Protein AF-A0A2A2Y3F6-F1 (afdb_monomer)

Structure (mmCIF, N/CA/C/O backbone):
data_AF-A0A2A2Y3F6-F1
#
_entry.id   AF-A0A2A2Y3F6-F1
#
loop_
_atom_site.group_PDB
_atom_site.id
_atom_site.type_symbol
_atom_site.label_atom_id
_atom_site.label_alt_id
_atom_site.label_comp_id
_atom_site.label_asym_id
_atom_site.label_entity_id
_atom_site.label_seq_id
_atom_site.pdbx_PDB_ins_code
_atom_site.Cartn_x
_atom_site.Cartn_y
_atom_site.Cartn_z
_atom_site.occupancy
_atom_site.B_iso_or_equiv
_atom_site.auth_seq_id
_atom_site.auth_comp_id
_atom_site.auth_asym_id
_atom_site.auth_atom_id
_atom_site.pdbx_PDB_model_num
ATOM 1 N N . MET A 1 1 ? -24.307 18.637 -12.466 1.00 43.84 1 MET A N 1
ATOM 2 C CA . MET A 1 1 ? -23.100 18.404 -11.638 1.00 43.84 1 MET A CA 1
ATOM 3 C C . MET A 1 1 ? -22.358 17.143 -12.115 1.00 43.84 1 MET A C 1
ATOM 5 O O . MET A 1 1 ? -22.343 16.158 -11.398 1.00 43.84 1 MET A O 1
ATOM 9 N N . HIS A 1 2 ? -21.763 17.133 -13.320 1.00 42.84 2 HIS A N 1
ATOM 10 C CA . HIS A 1 2 ? -21.185 15.896 -13.900 1.00 42.84 2 HIS A CA 1
ATOM 11 C C . HIS A 1 2 ? -19.730 15.997 -14.399 1.00 42.84 2 HIS A C 1
ATOM 13 O O . HIS A 1 2 ? -19.137 14.974 -14.719 1.00 42.84 2 HIS A O 1
ATOM 19 N N . LEU A 1 3 ? -19.106 17.185 -14.430 1.00 39.19 3 LEU A N 1
ATOM 20 C CA . LEU A 1 3 ? -17.725 17.308 -14.932 1.00 39.19 3 LEU A CA 1
ATOM 21 C C . LEU A 1 3 ? -16.638 16.872 -13.927 1.00 39.19 3 LEU A C 1
ATOM 23 O O . LEU A 1 3 ? -15.542 16.516 -14.343 1.00 39.19 3 LEU A O 1
ATOM 27 N N . PHE A 1 4 ? -16.926 16.845 -12.620 1.00 51.91 4 PHE A N 1
ATOM 28 C CA . PHE A 1 4 ? -15.954 16.446 -11.583 1.00 51.91 4 PHE A CA 1
ATOM 29 C C . PHE A 1 4 ? -15.933 14.938 -11.271 1.00 51.91 4 PHE A C 1
ATOM 31 O O . PHE A 1 4 ? -15.127 14.492 -10.451 1.00 51.91 4 PHE A O 1
ATOM 38 N N . THR A 1 5 ? -16.802 14.151 -11.908 1.00 59.28 5 THR A N 1
ATOM 39 C CA . THR A 1 5 ? -16.948 12.706 -11.657 1.00 59.28 5 THR A CA 1
ATOM 40 C C . THR A 1 5 ? -15.997 11.873 -12.524 1.00 59.28 5 THR A C 1
ATOM 42 O O . THR A 1 5 ? -15.451 10.869 -12.075 1.00 59.28 5 THR A O 1
ATOM 45 N N . LEU A 1 6 ? -15.741 12.328 -13.753 1.00 61.00 6 LEU A N 1
ATOM 46 C CA . LEU A 1 6 ? -14.892 11.645 -14.735 1.00 61.00 6 LEU A CA 1
ATOM 47 C C . LEU A 1 6 ? -13.412 11.530 -14.306 1.00 61.00 6 LEU A C 1
ATOM 49 O O . LEU A 1 6 ? -12.851 10.441 -14.432 1.00 61.00 6 LEU A O 1
ATOM 53 N N . PRO A 1 7 ? -12.784 12.579 -13.727 1.00 76.62 7 PRO A N 1
ATOM 54 C CA . PRO A 1 7 ? -11.410 12.489 -13.231 1.00 76.62 7 PRO A CA 1
ATOM 55 C C . PRO A 1 7 ? -11.253 11.464 -12.103 1.00 76.62 7 PRO A C 1
ATOM 57 O O . PRO A 1 7 ? -10.256 10.751 -12.050 1.00 76.62 7 PRO A O 1
ATOM 60 N N . ARG A 1 8 ? -12.253 11.354 -11.220 1.00 71.56 8 ARG A N 1
ATOM 61 C CA . ARG A 1 8 ? -12.222 10.412 -10.094 1.00 71.56 8 ARG A CA 1
ATOM 62 C C . ARG A 1 8 ? -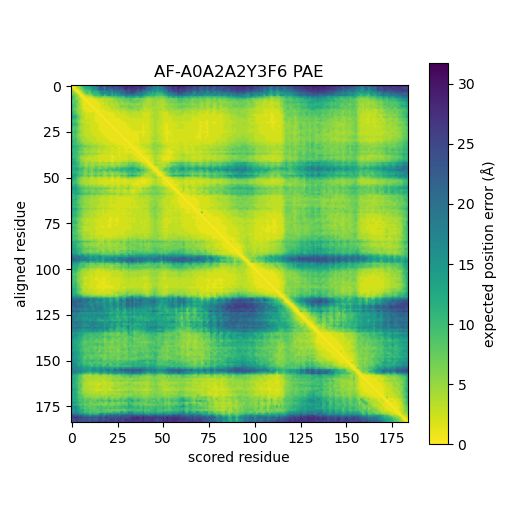12.344 8.972 -10.554 1.00 71.56 8 ARG A C 1
ATOM 64 O O . ARG A 1 8 ? -11.525 8.155 -10.156 1.00 71.56 8 ARG A O 1
ATOM 71 N N . LEU A 1 9 ? -13.301 8.671 -11.432 1.00 77.19 9 LEU A N 1
ATOM 72 C CA . LEU A 1 9 ? -13.469 7.313 -11.949 1.00 77.19 9 LEU A CA 1
ATOM 73 C C . LEU A 1 9 ? -12.206 6.828 -12.672 1.00 77.19 9 LEU A C 1
ATOM 75 O O . LEU A 1 9 ? -11.807 5.680 -12.503 1.00 77.19 9 LEU A O 1
ATOM 79 N N . LEU A 1 10 ? -11.554 7.712 -13.434 1.00 81.38 10 LEU A N 1
ATOM 80 C CA . LEU A 1 10 ? -10.300 7.394 -14.112 1.00 81.38 10 LEU A CA 1
ATOM 81 C C . LEU A 1 10 ? -9.177 7.101 -13.115 1.00 81.38 10 LEU A C 1
ATOM 83 O O . LEU A 1 10 ? -8.492 6.093 -13.257 1.00 81.38 10 LEU A O 1
ATOM 87 N N . ILE A 1 11 ? -9.008 7.961 -12.107 1.00 81.56 11 ILE A N 1
ATOM 88 C CA . ILE A 1 11 ? -8.030 7.745 -11.037 1.00 81.56 11 ILE A CA 1
ATOM 89 C C . ILE A 1 11 ? -8.262 6.380 -10.395 1.00 81.56 11 ILE A C 1
ATOM 91 O O . ILE A 1 11 ? -7.346 5.569 -10.346 1.00 81.56 11 ILE A O 1
ATOM 95 N N . TRP A 1 12 ? -9.499 6.091 -10.002 1.00 79.69 12 TRP A N 1
ATOM 96 C CA . TRP A 1 12 ? -9.849 4.828 -9.368 1.00 79.69 12 TRP A CA 1
ATOM 97 C C . TRP A 1 12 ? -9.613 3.626 -10.266 1.00 79.69 12 TRP A C 1
ATOM 99 O O . TRP A 1 12 ? -9.094 2.628 -9.789 1.00 79.69 12 TRP A O 1
ATOM 109 N N . ALA A 1 13 ? -9.953 3.707 -11.551 1.00 83.62 13 ALA A N 1
ATOM 110 C CA . ALA A 1 13 ? -9.684 2.630 -12.495 1.00 83.62 13 ALA A CA 1
ATOM 111 C C . ALA A 1 13 ? -8.175 2.372 -12.634 1.00 83.62 13 ALA A C 1
ATOM 113 O O . ALA A 1 13 ? -7.740 1.222 -12.641 1.00 83.62 13 ALA A O 1
ATOM 114 N N . LEU A 1 14 ? -7.371 3.439 -12.689 1.00 87.56 14 LEU A N 1
ATOM 115 C CA . LEU A 1 14 ? -5.914 3.350 -12.795 1.00 87.56 14 LEU A CA 1
ATOM 116 C C . LEU A 1 14 ? -5.248 2.861 -11.509 1.00 87.56 14 LEU A C 1
ATOM 118 O O . LEU A 1 14 ? -4.161 2.292 -11.583 1.00 87.56 14 LEU A O 1
ATOM 122 N N . THR A 1 15 ? -5.866 3.080 -10.351 1.00 89.00 15 THR A N 1
ATOM 123 C CA . THR A 1 15 ? -5.300 2.704 -9.054 1.00 89.00 15 THR A CA 1
ATOM 124 C C . THR A 1 15 ? -6.018 1.518 -8.399 1.00 89.00 15 THR A C 1
ATOM 126 O O . THR A 1 15 ? -5.625 1.078 -7.319 1.00 89.00 15 THR A O 1
ATOM 129 N N . PHE A 1 16 ? -7.009 0.928 -9.071 1.00 90.56 16 PHE A N 1
ATOM 130 C CA . PHE A 1 16 ? -7.812 -0.190 -8.573 1.00 90.56 16 PHE A CA 1
ATOM 131 C C . PHE A 1 16 ? -6.998 -1.409 -8.103 1.00 90.56 16 PHE A C 1
ATOM 133 O O . PHE A 1 16 ? -7.329 -1.959 -7.049 1.00 90.56 16 PHE A O 1
ATOM 140 N N . PRO A 1 17 ? -5.914 -1.832 -8.790 1.00 93.25 17 PRO A N 1
ATOM 141 C CA . PRO A 1 17 ? -5.085 -2.931 -8.293 1.00 93.25 17 PRO A CA 1
ATOM 142 C C . PRO A 1 17 ? -4.534 -2.671 -6.885 1.00 93.25 17 PRO A C 1
ATOM 144 O O . PRO A 1 17 ? -4.536 -3.561 -6.036 1.00 93.25 17 PRO A O 1
ATOM 147 N N . GLY A 1 18 ? -4.125 -1.433 -6.605 1.00 91.75 18 GLY A N 1
ATOM 148 C CA . GLY A 1 18 ? -3.671 -1.009 -5.284 1.00 91.75 18 GLY A CA 1
ATOM 149 C C . GLY A 1 18 ? -4.767 -1.068 -4.224 1.00 91.75 18 GLY A C 1
ATOM 150 O O . GLY A 1 18 ? -4.514 -1.549 -3.119 1.00 91.75 18 GLY A O 1
ATOM 151 N N . VAL A 1 19 ? -5.996 -0.670 -4.577 1.00 89.56 19 VAL A N 1
ATOM 152 C CA . VAL A 1 19 ? -7.178 -0.810 -3.704 1.00 89.56 19 VAL A CA 1
ATOM 153 C C . VAL A 1 19 ? -7.377 -2.273 -3.315 1.00 89.56 19 VAL A C 1
ATOM 155 O O . VAL A 1 19 ? -7.488 -2.586 -2.129 1.00 89.56 19 VAL A O 1
ATOM 158 N N . MET A 1 20 ? -7.361 -3.181 -4.296 1.00 92.88 20 MET A N 1
ATOM 159 C CA . MET A 1 20 ? -7.515 -4.616 -4.048 1.00 92.88 20 MET A CA 1
ATOM 160 C C . MET A 1 20 ? -6.442 -5.152 -3.098 1.00 92.88 20 MET A C 1
ATOM 162 O O . MET A 1 20 ? -6.767 -5.837 -2.126 1.00 92.88 20 MET A O 1
ATOM 166 N N . VAL A 1 21 ? -5.174 -4.814 -3.350 1.00 94.19 21 VAL A N 1
ATOM 167 C CA . VAL A 1 21 ? -4.045 -5.258 -2.520 1.00 94.19 21 VAL A CA 1
ATOM 168 C C . VAL A 1 21 ? -4.191 -4.755 -1.087 1.00 94.19 21 VAL A C 1
ATOM 170 O O . VAL A 1 21 ? -4.086 -5.550 -0.151 1.00 94.19 21 VAL A O 1
ATOM 173 N N . ARG A 1 22 ? -4.499 -3.469 -0.892 1.00 90.44 22 ARG A N 1
ATOM 174 C CA . ARG A 1 22 ? -4.653 -2.897 0.450 1.00 90.44 22 ARG A CA 1
ATOM 175 C C . ARG A 1 22 ? -5.802 -3.521 1.225 1.00 90.44 22 ARG A C 1
ATOM 177 O O . ARG A 1 22 ? -5.625 -3.877 2.389 1.00 90.44 22 ARG A O 1
ATOM 184 N N . ILE A 1 23 ? -6.966 -3.664 0.596 1.00 91.69 23 ILE A N 1
ATOM 185 C CA . ILE A 1 23 ? -8.151 -4.234 1.245 1.00 91.69 23 ILE A CA 1
ATOM 186 C C . ILE A 1 23 ? -7.891 -5.689 1.638 1.00 91.69 23 ILE A C 1
ATOM 188 O O . ILE A 1 23 ? -8.217 -6.096 2.755 1.00 91.69 23 ILE A O 1
ATOM 192 N N . HIS A 1 24 ? -7.251 -6.469 0.764 1.00 94.19 24 HIS A N 1
ATOM 193 C CA . HIS A 1 24 ? -6.878 -7.842 1.088 1.00 94.19 24 HIS A CA 1
ATOM 194 C C . HIS A 1 24 ? -5.835 -7.922 2.201 1.00 94.19 24 HIS A C 1
ATOM 196 O O . HIS A 1 24 ? -5.993 -8.751 3.097 1.00 94.19 24 HIS A O 1
ATOM 202 N N . LEU A 1 25 ? -4.825 -7.049 2.204 1.00 93.94 25 LEU A N 1
ATOM 203 C CA . LEU A 1 25 ? -3.847 -6.970 3.291 1.00 93.94 25 LEU A CA 1
ATOM 204 C C . LEU A 1 25 ? -4.506 -6.607 4.618 1.00 93.94 25 LEU A C 1
ATOM 206 O O . LEU A 1 25 ? -4.222 -7.244 5.630 1.00 93.94 25 LEU A O 1
ATOM 210 N N . LYS A 1 26 ? -5.426 -5.639 4.621 1.00 91.88 26 LYS A N 1
ATOM 211 C CA . LYS A 1 26 ? -6.190 -5.282 5.816 1.00 91.88 26 LYS A CA 1
ATOM 212 C C . LYS A 1 26 ? -7.024 -6.464 6.307 1.00 91.88 26 LYS A C 1
ATOM 214 O O . LYS A 1 26 ? -6.925 -6.825 7.474 1.00 91.88 26 LYS A O 1
ATOM 219 N N . ALA A 1 27 ? -7.795 -7.110 5.430 1.00 94.12 27 ALA A N 1
ATOM 220 C CA . ALA A 1 27 ? -8.594 -8.280 5.795 1.00 94.12 27 ALA A CA 1
ATOM 221 C C . ALA A 1 27 ? -7.721 -9.427 6.332 1.00 94.12 27 ALA A C 1
ATOM 223 O O . ALA A 1 27 ? -8.097 -10.103 7.292 1.00 94.12 27 ALA A O 1
ATOM 224 N N . TRP A 1 28 ? -6.543 -9.628 5.744 1.00 95.38 28 TRP A N 1
ATOM 225 C CA . TRP A 1 28 ? -5.575 -10.616 6.200 1.00 95.38 28 TRP A CA 1
ATOM 226 C C . TRP A 1 28 ? -5.014 -10.277 7.588 1.00 95.38 28 TRP A C 1
ATOM 228 O O . TRP A 1 28 ? -5.038 -11.135 8.467 1.00 95.38 28 TRP A O 1
ATOM 238 N N . LEU A 1 29 ? -4.611 -9.028 7.837 1.00 93.88 29 LEU A N 1
ATOM 239 C CA . LEU A 1 29 ? -4.139 -8.568 9.151 1.00 93.88 29 LEU A CA 1
ATOM 240 C C . LEU A 1 29 ? -5.243 -8.614 10.219 1.00 93.88 29 LEU A C 1
ATOM 242 O O . LEU A 1 29 ? -4.990 -9.019 11.354 1.00 93.88 29 LEU A O 1
ATOM 246 N N . CYS A 1 30 ? -6.485 -8.282 9.860 1.00 92.00 30 CYS A N 1
ATOM 247 C CA . CYS A 1 30 ? -7.639 -8.463 10.741 1.00 92.00 30 CYS A CA 1
ATOM 248 C C . CYS A 1 30 ? -7.773 -9.934 11.165 1.00 92.00 30 CYS A C 1
ATOM 250 O O . CYS A 1 30 ? -7.852 -10.223 12.356 1.00 92.00 30 CYS A O 1
ATOM 252 N N . ARG A 1 31 ? -7.695 -10.879 10.219 1.00 94.44 31 ARG A N 1
ATOM 253 C CA . ARG A 1 31 ? -7.751 -12.319 10.531 1.00 94.44 31 ARG A CA 1
ATOM 254 C C . ARG A 1 31 ? -6.567 -12.782 11.379 1.00 94.44 31 ARG A C 1
ATOM 256 O O . ARG A 1 31 ? -6.767 -13.541 12.322 1.00 94.44 31 ARG A O 1
ATOM 263 N N . LEU A 1 32 ? -5.356 -12.303 11.089 1.00 94.56 32 LEU A N 1
ATOM 264 C CA . LEU A 1 32 ? -4.158 -12.638 11.869 1.00 94.56 32 LEU A CA 1
ATOM 265 C C . LEU A 1 32 ? -4.237 -12.166 13.321 1.00 94.56 32 LEU A C 1
ATOM 267 O O . LEU A 1 32 ? -3.698 -12.817 14.209 1.00 94.56 32 LEU A O 1
ATOM 271 N N . THR A 1 33 ? -4.922 -11.053 13.572 1.00 90.25 33 THR A N 1
ATOM 272 C CA . THR A 1 33 ? -5.141 -10.546 14.932 1.00 90.25 33 THR A CA 1
ATOM 273 C C . THR A 1 33 ? -6.352 -11.171 15.626 1.00 90.25 33 THR A C 1
ATOM 275 O O . THR A 1 33 ? -6.655 -10.812 16.762 1.00 90.25 33 THR A O 1
ATOM 278 N N . GLY A 1 34 ? -7.051 -12.102 14.973 1.00 91.88 34 GLY A N 1
ATOM 279 C CA . GLY A 1 34 ? -8.230 -12.766 15.525 1.00 91.88 34 GLY A CA 1
ATOM 280 C C . GLY A 1 34 ? -9.525 -11.953 15.426 1.00 91.88 34 GLY A C 1
ATOM 281 O O . GLY A 1 34 ? -10.460 -12.241 16.172 1.00 91.88 34 GLY A O 1
ATOM 282 N N . LEU A 1 35 ? -9.601 -10.948 14.543 1.00 91.69 35 LEU A N 1
ATOM 283 C CA . LEU A 1 35 ? -10.876 -10.317 14.178 1.00 91.69 35 LEU A CA 1
ATOM 284 C C . LEU A 1 35 ? -11.615 -11.182 13.163 1.00 91.69 35 LEU A C 1
ATOM 286 O O . LEU A 1 35 ? -11.045 -11.616 12.155 1.00 91.69 35 LEU A O 1
ATOM 290 N N . THR A 1 36 ? -12.913 -11.359 13.383 1.00 94.69 36 THR A N 1
ATOM 291 C CA . THR A 1 36 ? -13.799 -11.947 12.383 1.00 94.69 36 THR A CA 1
ATOM 292 C C . THR A 1 36 ? -14.066 -10.906 11.306 1.00 94.69 36 THR A C 1
ATOM 294 O O . THR A 1 36 ? -14.564 -9.822 11.597 1.00 94.69 36 THR A O 1
ATOM 297 N N . VAL A 1 37 ? -13.717 -11.219 10.058 1.00 94.69 37 VAL A N 1
ATOM 298 C CA . VAL A 1 37 ? -14.034 -10.377 8.897 1.00 94.69 37 VAL A CA 1
ATOM 299 C C . VAL A 1 37 ? -15.370 -10.840 8.330 1.00 94.69 37 VAL A C 1
ATOM 301 O O . VAL A 1 37 ? -15.454 -11.957 7.818 1.00 94.69 37 VAL A O 1
ATOM 304 N N . THR A 1 38 ? -16.394 -9.996 8.420 1.00 95.44 38 THR A N 1
ATOM 305 C CA . THR A 1 38 ? -17.762 -10.308 7.980 1.00 95.44 38 THR A CA 1
ATOM 306 C C . THR A 1 38 ? -17.952 -10.038 6.493 1.00 95.44 38 THR A C 1
ATOM 308 O O . THR A 1 38 ? -18.586 -10.831 5.797 1.00 95.44 38 THR A O 1
ATOM 311 N N . LYS A 1 39 ? -17.369 -8.948 5.982 1.00 93.31 39 LYS A N 1
ATOM 312 C CA . LYS A 1 39 ? -17.545 -8.515 4.593 1.00 93.31 39 LYS A CA 1
ATOM 313 C C . LYS A 1 39 ? -16.294 -7.822 4.073 1.00 93.31 39 LYS A C 1
ATOM 315 O O . LYS A 1 39 ? -15.663 -7.031 4.767 1.00 93.31 39 LYS A O 1
ATOM 320 N N . VAL A 1 40 ? -15.946 -8.110 2.823 1.00 92.38 40 VAL A N 1
ATOM 321 C CA . VAL A 1 40 ? -14.876 -7.424 2.092 1.00 92.38 40 VAL A CA 1
ATOM 322 C C . VAL A 1 40 ? -15.491 -6.845 0.830 1.00 92.38 40 VAL A C 1
ATOM 324 O O . VAL A 1 40 ? -15.955 -7.594 -0.028 1.00 92.38 40 VAL A O 1
ATOM 327 N N . VAL A 1 41 ? -15.514 -5.522 0.724 1.00 89.94 41 VAL A N 1
ATOM 328 C CA . VAL A 1 41 ? -16.058 -4.810 -0.434 1.00 89.94 41 VAL A CA 1
ATOM 329 C C . VAL A 1 41 ? -14.904 -4.132 -1.141 1.00 89.94 41 VAL A C 1
ATOM 331 O O . VAL A 1 41 ? -14.239 -3.297 -0.552 1.00 89.94 41 VAL A O 1
ATOM 334 N N . LEU A 1 42 ? -14.650 -4.487 -2.398 1.00 86.50 42 LEU A N 1
ATOM 335 C CA . LEU A 1 42 ? -13.528 -3.925 -3.161 1.00 86.50 42 LEU A CA 1
ATOM 336 C C . LEU A 1 42 ? -13.881 -2.594 -3.832 1.00 86.50 42 LEU A C 1
ATOM 338 O O . LEU A 1 42 ? -13.007 -1.765 -4.071 1.00 86.50 42 LEU A O 1
ATOM 342 N N . PHE A 1 43 ? -15.162 -2.388 -4.130 1.00 81.31 43 PHE A N 1
ATOM 343 C CA . PHE A 1 43 ? -15.651 -1.196 -4.804 1.00 81.31 43 PHE A CA 1
ATOM 344 C C . PHE A 1 43 ? -17.115 -0.949 -4.445 1.00 81.31 43 PHE A C 1
ATOM 346 O O . PHE A 1 43 ? -17.931 -1.867 -4.532 1.00 81.31 43 PHE A O 1
ATOM 353 N N . GLN A 1 44 ? -17.445 0.289 -4.081 1.00 76.81 44 GLN A N 1
ATOM 354 C CA . GLN A 1 44 ? -18.820 0.732 -3.881 1.00 76.81 44 GLN A CA 1
ATOM 355 C C . GLN A 1 44 ? -19.023 2.049 -4.628 1.00 76.81 44 GLN A C 1
ATOM 357 O O . GLN A 1 44 ? -18.532 3.098 -4.220 1.00 76.81 44 GLN A O 1
ATOM 362 N N . TYR A 1 45 ? -19.739 1.976 -5.751 1.00 68.69 45 TYR A N 1
ATOM 363 C CA . TYR A 1 45 ? -19.968 3.130 -6.623 1.00 68.69 45 TYR A CA 1
ATOM 364 C C . TYR A 1 45 ? -20.797 4.229 -5.941 1.00 68.69 45 TYR A C 1
ATOM 366 O O . TYR A 1 45 ? -20.573 5.411 -6.177 1.00 68.69 45 TYR A O 1
ATOM 374 N N . GLU A 1 46 ? -21.748 3.839 -5.090 1.00 67.94 46 GLU A N 1
ATOM 375 C CA . GLU A 1 46 ? -22.747 4.748 -4.516 1.00 67.94 46 GLU A CA 1
ATOM 376 C C . GLU A 1 46 ? -22.183 5.713 -3.462 1.00 67.94 46 GLU A C 1
ATOM 378 O O . GLU A 1 46 ? -22.723 6.804 -3.300 1.00 67.94 46 GLU A O 1
ATOM 383 N N . GLU A 1 47 ? -21.096 5.353 -2.772 1.00 64.19 47 GLU A N 1
ATOM 384 C CA . GLU A 1 47 ? -20.576 6.130 -1.633 1.00 64.19 47 GLU A CA 1
ATOM 385 C C . GLU A 1 47 ? -19.287 6.919 -1.933 1.00 64.19 47 GLU A C 1
ATOM 387 O O . GLU A 1 47 ? -18.774 7.581 -1.035 1.00 64.19 47 GLU A O 1
ATOM 392 N N . ASP A 1 48 ? -18.749 6.876 -3.162 1.00 66.31 48 ASP A N 1
ATOM 393 C CA . ASP A 1 48 ? -17.433 7.464 -3.522 1.00 66.31 48 ASP A CA 1
ATOM 394 C C . ASP A 1 48 ? -16.313 7.035 -2.541 1.00 66.31 48 ASP A C 1
ATOM 396 O O . ASP A 1 48 ? -15.366 7.775 -2.271 1.00 66.31 48 ASP A O 1
ATOM 400 N N . ARG A 1 49 ? -16.436 5.826 -1.966 1.00 66.94 49 ARG A N 1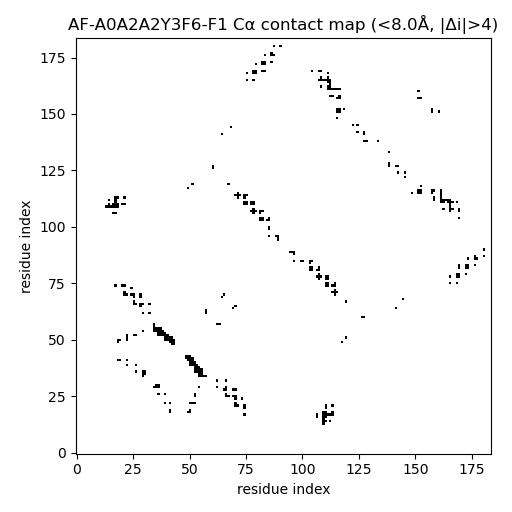
ATOM 401 C CA . ARG A 1 49 ? -15.502 5.259 -0.983 1.00 66.94 49 ARG A CA 1
ATOM 402 C C . ARG A 1 49 ? -14.688 4.121 -1.589 1.00 66.94 49 ARG A C 1
ATOM 404 O O . ARG A 1 49 ? -15.282 3.152 -2.081 1.00 66.94 49 ARG A O 1
ATOM 411 N N . PRO A 1 50 ? -13.345 4.217 -1.586 1.00 68.94 50 PRO A N 1
ATOM 412 C CA . PRO A 1 50 ? -12.522 3.082 -1.960 1.00 68.94 50 PRO A CA 1
ATOM 413 C C . PRO A 1 50 ? -12.847 1.947 -0.991 1.00 68.94 50 PRO A C 1
ATOM 415 O O . PRO A 1 50 ? -13.185 2.205 0.163 1.00 68.94 50 PRO A O 1
ATOM 418 N N . GLY A 1 51 ? -12.868 0.716 -1.499 1.00 81.19 51 GLY A N 1
ATOM 419 C CA . GLY A 1 51 ? -13.482 -0.408 -0.802 1.00 81.19 51 GLY A CA 1
ATOM 420 C C . GLY A 1 51 ? -13.026 -0.598 0.653 1.00 81.19 51 GLY A C 1
ATOM 421 O O . GLY A 1 51 ? -11.971 -0.126 1.076 1.00 81.19 51 GLY A O 1
ATOM 422 N N . TYR A 1 52 ? -13.830 -1.318 1.425 1.00 86.75 52 TYR A N 1
ATOM 423 C CA . TYR A 1 52 ? -13.711 -1.405 2.873 1.00 86.75 52 TYR A CA 1
ATOM 424 C C . TYR A 1 52 ? -13.821 -2.852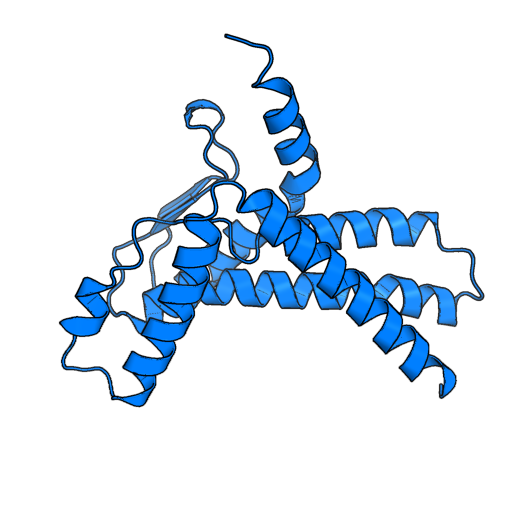 3.374 1.00 86.75 52 TYR A C 1
ATOM 426 O O . TYR A 1 52 ? -14.240 -3.771 2.661 1.00 86.75 52 TYR A O 1
ATOM 434 N N . VAL A 1 53 ? -13.405 -3.059 4.624 1.00 89.50 53 VAL A N 1
ATOM 435 C CA . VAL A 1 53 ? -13.459 -4.355 5.316 1.00 89.50 53 VAL A CA 1
ATOM 436 C C . VAL A 1 53 ? -14.315 -4.197 6.563 1.00 89.50 53 VAL A C 1
ATOM 438 O O . VAL A 1 53 ? -13.914 -3.484 7.480 1.00 89.50 53 VAL A O 1
ATOM 441 N N . GLU A 1 54 ? -15.451 -4.886 6.607 1.00 90.44 54 GLU A N 1
ATOM 442 C CA . GLU A 1 54 ? -16.265 -5.014 7.816 1.00 90.44 54 GLU A CA 1
ATOM 443 C C . GLU A 1 54 ? -15.694 -6.130 8.691 1.00 90.44 54 GLU A C 1
ATOM 445 O O . GLU A 1 54 ? -15.393 -7.236 8.223 1.00 90.44 54 GLU A O 1
ATOM 450 N N . HIS A 1 55 ? -15.527 -5.827 9.971 1.00 91.44 55 HIS A N 1
ATOM 451 C CA . HIS A 1 55 ? -15.036 -6.759 10.969 1.00 91.44 55 HIS A CA 1
ATOM 452 C C . HIS A 1 55 ? -15.640 -6.438 12.337 1.00 91.44 55 HIS A C 1
ATOM 454 O O . HIS A 1 55 ? -16.155 -5.340 12.553 1.00 91.44 55 HIS A O 1
ATOM 460 N N . ASP A 1 56 ? -15.534 -7.379 13.272 1.00 88.88 56 ASP A N 1
ATOM 461 C CA . ASP A 1 56 ? -15.909 -7.142 14.671 1.00 88.88 56 ASP A CA 1
ATOM 462 C C . ASP A 1 56 ? -15.120 -5.964 15.267 1.00 88.88 56 ASP A C 1
ATOM 464 O O . ASP A 1 56 ? -13.993 -5.686 14.852 1.00 88.88 56 ASP A O 1
ATOM 468 N N . GLY A 1 57 ? -15.674 -5.281 16.271 1.00 84.94 57 GLY A N 1
ATOM 469 C CA . GLY A 1 57 ? -14.983 -4.178 16.946 1.00 84.94 57 GLY A CA 1
ATOM 470 C C . GLY A 1 57 ? -13.581 -4.565 17.437 1.00 84.94 57 GLY A C 1
ATOM 471 O O . GLY A 1 57 ? -13.346 -5.689 17.890 1.00 84.94 57 GLY A O 1
ATOM 472 N N . TYR A 1 58 ? -12.635 -3.626 17.350 1.00 84.44 58 TYR A N 1
ATOM 473 C CA . TYR A 1 58 ? -11.277 -3.842 17.847 1.00 84.44 58 TYR A CA 1
ATOM 474 C C . TYR A 1 58 ? -11.299 -4.118 19.351 1.00 84.44 58 TYR A C 1
ATOM 476 O O . TYR A 1 58 ? -11.921 -3.376 20.110 1.00 84.44 58 TYR A O 1
ATOM 484 N N . ARG A 1 59 ? -10.599 -5.170 19.793 1.00 85.50 59 ARG A N 1
ATOM 485 C CA . ARG A 1 59 ? -10.526 -5.510 21.222 1.00 85.50 59 ARG A CA 1
ATOM 486 C C . ARG A 1 59 ? -9.539 -4.614 21.959 1.00 85.50 59 ARG A C 1
ATOM 488 O O . ARG A 1 59 ? -9.797 -4.250 23.095 1.00 85.50 59 ARG A O 1
ATOM 495 N N . ASN A 1 60 ? -8.431 -4.265 21.297 1.00 82.75 60 ASN A N 1
ATOM 496 C CA . ASN A 1 60 ? -7.346 -3.457 21.853 1.00 82.75 60 ASN A CA 1
ATOM 497 C C . ASN A 1 60 ? -6.764 -2.503 20.790 1.00 82.75 60 ASN A C 1
ATOM 499 O O . ASN A 1 60 ? -6.833 -2.773 19.588 1.00 82.75 60 ASN A O 1
ATOM 503 N N . ILE A 1 61 ? -6.098 -1.431 21.221 1.00 81.12 61 ILE A N 1
ATOM 504 C CA . ILE A 1 61 ? -5.470 -0.436 20.330 1.00 81.12 61 ILE A CA 1
ATOM 505 C C . ILE A 1 61 ? -4.361 -1.019 19.435 1.00 81.12 61 ILE A C 1
ATOM 507 O O . ILE A 1 61 ? -4.356 -0.707 18.243 1.00 81.12 61 ILE A O 1
ATOM 511 N N . PRO A 1 62 ? -3.465 -1.909 19.912 1.00 81.38 62 PRO A N 1
ATOM 512 C CA . PRO A 1 62 ? -2.441 -2.504 19.050 1.00 81.38 62 PRO A CA 1
ATOM 513 C C . PRO A 1 62 ? -3.029 -3.275 17.865 1.00 81.38 62 PRO A C 1
ATOM 515 O O .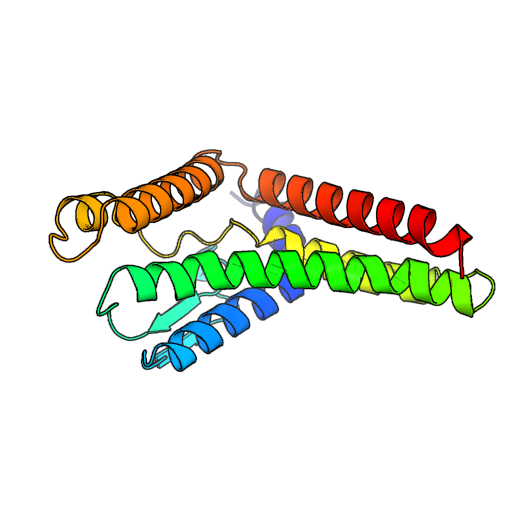 PRO A 1 62 ? -2.467 -3.274 16.773 1.00 81.38 62 PRO A O 1
ATOM 518 N N . GLN A 1 63 ? -4.192 -3.898 18.061 1.00 85.75 63 GLN A N 1
ATOM 519 C CA . GLN A 1 63 ? -4.909 -4.608 17.008 1.00 85.75 63 GLN A CA 1
ATOM 520 C C . GLN A 1 63 ? -5.447 -3.641 15.947 1.00 85.75 63 GLN A C 1
ATOM 522 O O . GLN A 1 63 ? -5.279 -3.891 14.752 1.00 85.75 63 GLN A O 1
ATOM 527 N N . GLN A 1 64 ? -6.030 -2.517 16.375 1.00 84.00 64 GLN A N 1
ATOM 528 C CA . GLN A 1 64 ? -6.451 -1.447 15.472 1.00 84.00 64 GLN A CA 1
ATOM 529 C C . GLN A 1 64 ? -5.265 -0.879 14.689 1.00 84.00 64 GLN A C 1
ATOM 531 O O . GLN A 1 64 ? -5.334 -0.753 13.467 1.00 84.00 64 GLN A O 1
ATOM 536 N N . MET A 1 65 ? -4.155 -0.592 15.372 1.00 80.06 65 MET A N 1
ATOM 537 C CA . MET A 1 65 ? -2.938 -0.097 14.733 1.00 80.06 65 MET A CA 1
ATOM 538 C C . MET A 1 65 ? -2.378 -1.071 13.707 1.00 80.06 65 MET A C 1
ATOM 540 O O . MET A 1 65 ? -2.033 -0.664 12.601 1.00 80.06 65 MET A O 1
ATOM 544 N N . LEU A 1 66 ? -2.288 -2.355 14.053 1.00 84.75 66 LEU A N 1
ATOM 545 C CA . LEU A 1 66 ? -1.745 -3.358 13.150 1.00 84.75 66 LEU A CA 1
ATOM 546 C C . LEU A 1 66 ? -2.634 -3.524 11.913 1.00 84.75 66 LEU A C 1
ATOM 548 O O . LEU A 1 66 ? -2.113 -3.570 10.804 1.00 84.75 66 LEU A O 1
ATOM 552 N N . ALA A 1 67 ? -3.958 -3.543 12.074 1.00 85.06 67 ALA A N 1
ATOM 553 C CA . ALA A 1 67 ? -4.879 -3.633 10.944 1.00 85.06 67 ALA A CA 1
ATOM 554 C C . ALA A 1 67 ? -4.816 -2.390 10.035 1.00 85.06 67 ALA A C 1
ATOM 556 O O . ALA A 1 67 ? -4.731 -2.522 8.812 1.00 85.06 67 ALA A O 1
ATOM 557 N N . GLN A 1 68 ? -4.827 -1.185 10.617 1.00 80.75 68 GLN A N 1
ATOM 558 C CA . GLN A 1 68 ? -4.839 0.065 9.852 1.00 80.75 68 GLN A CA 1
ATOM 559 C C . GLN A 1 68 ? -3.455 0.395 9.277 1.00 80.75 68 GLN A C 1
ATOM 561 O O . GLN A 1 68 ? -3.275 0.421 8.058 1.00 80.75 68 GLN A O 1
ATOM 566 N N . THR A 1 69 ? -2.454 0.587 10.135 1.00 82.62 69 THR A N 1
ATOM 567 C CA . THR A 1 69 ? -1.095 0.984 9.742 1.00 82.62 69 THR A CA 1
ATOM 568 C C . THR A 1 69 ? -0.335 -0.156 9.076 1.00 82.62 69 THR A C 1
ATOM 570 O O . THR A 1 69 ? 0.385 0.073 8.106 1.00 82.62 69 THR A O 1
ATOM 573 N N . GLY A 1 70 ? -0.508 -1.395 9.547 1.00 88.06 70 GLY A N 1
ATOM 574 C CA . GLY A 1 70 ? 0.203 -2.545 8.985 1.00 88.06 70 GLY A CA 1
ATOM 575 C C . GLY A 1 70 ? -0.138 -2.788 7.516 1.00 88.06 70 GLY A C 1
ATOM 576 O O . GLY A 1 70 ? 0.756 -3.106 6.735 1.00 88.06 70 GLY A O 1
ATOM 577 N N . SER A 1 71 ? -1.392 -2.559 7.105 1.00 89.94 71 SER A N 1
ATOM 578 C CA . 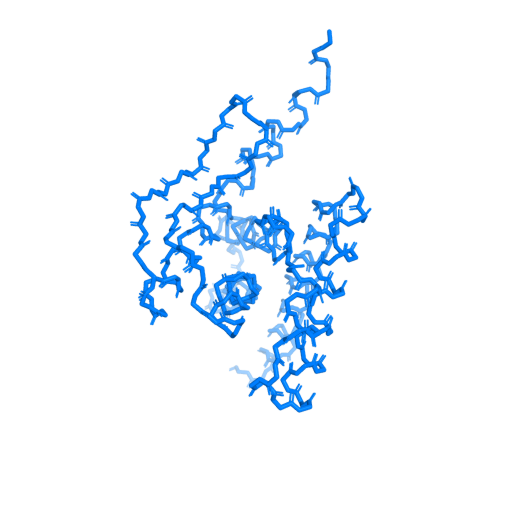SER A 1 71 ? -1.787 -2.678 5.694 1.00 89.94 71 SER A CA 1
ATOM 579 C C . SER A 1 71 ? -1.088 -1.635 4.811 1.00 89.94 71 SER A C 1
ATOM 581 O O . SER A 1 71 ? -0.604 -1.976 3.732 1.00 89.94 71 SER A O 1
ATOM 583 N N . GLY A 1 72 ? -0.955 -0.395 5.295 1.00 87.56 72 GLY A N 1
ATOM 584 C CA . GLY A 1 72 ? -0.240 0.683 4.607 1.00 87.56 72 GLY A CA 1
ATOM 585 C C . GLY A 1 72 ? 1.261 0.417 4.492 1.00 87.56 72 GLY A C 1
ATOM 586 O O . GLY A 1 72 ? 1.827 0.525 3.404 1.00 87.56 72 GLY A O 1
ATOM 587 N N . ILE A 1 73 ? 1.898 -0.023 5.584 1.00 88.56 73 ILE A N 1
ATOM 588 C CA . ILE A 1 73 ? 3.316 -0.422 5.583 1.00 88.56 73 ILE A CA 1
ATOM 589 C C . ILE A 1 73 ? 3.544 -1.571 4.597 1.00 88.56 73 ILE A C 1
ATOM 591 O O . ILE A 1 73 ? 4.468 -1.510 3.788 1.00 88.56 73 ILE A O 1
ATOM 595 N N . ALA A 1 74 ? 2.689 -2.596 4.618 1.00 92.12 74 ALA A N 1
ATOM 596 C CA . ALA A 1 74 ? 2.785 -3.716 3.690 1.00 92.12 74 ALA A CA 1
ATOM 597 C C . ALA A 1 74 ? 2.621 -3.271 2.225 1.00 92.12 74 ALA A C 1
ATOM 599 O O . ALA A 1 74 ? 3.369 -3.738 1.368 1.00 92.12 74 ALA A O 1
ATOM 600 N N . CYS A 1 75 ? 1.726 -2.320 1.932 1.00 92.56 75 CYS A N 1
ATOM 601 C CA . CYS A 1 75 ? 1.626 -1.714 0.599 1.00 92.56 75 CYS A CA 1
ATOM 602 C C . CYS A 1 75 ? 2.915 -0.975 0.209 1.00 92.56 75 CYS A C 1
ATOM 604 O O . CYS A 1 75 ? 3.404 -1.152 -0.904 1.00 92.56 75 CYS A O 1
ATOM 606 N N . GLY A 1 76 ? 3.505 -0.200 1.123 1.00 91.06 76 GLY A N 1
ATOM 607 C CA . GLY A 1 76 ? 4.780 0.482 0.887 1.00 91.06 76 GLY A CA 1
ATOM 608 C C . GLY A 1 76 ? 5.918 -0.495 0.580 1.00 91.06 76 GLY A C 1
ATOM 609 O O . GLY A 1 76 ? 6.655 -0.302 -0.385 1.00 91.06 76 GLY A O 1
ATOM 610 N N . LEU A 1 77 ? 6.012 -1.592 1.334 1.00 92.56 77 LEU A N 1
ATOM 611 C CA . LEU A 1 77 ? 6.999 -2.646 1.090 1.00 92.56 77 LEU A CA 1
ATOM 612 C C . LEU A 1 77 ? 6.779 -3.347 -0.256 1.00 92.56 77 LEU A C 1
ATOM 614 O O . LEU A 1 77 ? 7.746 -3.574 -0.979 1.00 92.56 77 LEU A O 1
ATOM 618 N N . LEU A 1 78 ? 5.530 -3.657 -0.619 1.00 94.44 78 LEU A N 1
ATOM 619 C CA . LEU A 1 78 ? 5.200 -4.252 -1.919 1.00 94.44 78 LEU A CA 1
ATOM 620 C C . LEU A 1 78 ? 5.496 -3.301 -3.082 1.00 94.44 78 LEU A C 1
ATOM 622 O O . LEU A 1 78 ? 6.007 -3.745 -4.106 1.00 94.44 78 LEU A O 1
ATOM 626 N N . CYS A 1 79 ? 5.225 -2.005 -2.916 1.00 94.38 79 CYS A N 1
ATOM 627 C CA . CYS A 1 79 ? 5.616 -0.966 -3.866 1.00 94.38 79 CYS A CA 1
ATOM 628 C C . CYS A 1 79 ? 7.140 -0.982 -4.072 1.00 94.38 79 CYS A C 1
ATOM 630 O O . CYS A 1 79 ? 7.615 -1.163 -5.190 1.00 94.38 79 CYS A O 1
ATOM 632 N N . CYS A 1 80 ? 7.933 -0.899 -3.000 1.00 91.19 80 CYS A N 1
ATOM 633 C CA . CYS A 1 80 ? 9.391 -0.982 -3.120 1.00 91.19 80 CYS A CA 1
ATOM 634 C C . CYS A 1 80 ? 9.827 -2.290 -3.802 1.00 91.19 80 CYS A C 1
ATOM 636 O O . CYS A 1 80 ? 10.562 -2.254 -4.788 1.00 91.19 80 CYS A O 1
ATOM 638 N N . ALA A 1 81 ? 9.308 -3.436 -3.356 1.00 92.31 81 ALA A N 1
ATOM 639 C CA . ALA A 1 81 ? 9.653 -4.737 -3.919 1.00 92.31 81 ALA A CA 1
ATOM 640 C C . ALA A 1 81 ? 9.368 -4.817 -5.427 1.00 92.31 81 ALA A C 1
ATOM 642 O O . ALA A 1 81 ? 10.253 -5.197 -6.187 1.00 92.31 81 ALA A O 1
ATOM 643 N N . LEU A 1 82 ? 8.178 -4.410 -5.879 1.00 92.50 82 LEU A N 1
ATOM 644 C CA . LEU A 1 82 ? 7.806 -4.440 -7.298 1.00 92.50 82 LEU A CA 1
ATOM 645 C C . LEU A 1 82 ? 8.605 -3.436 -8.132 1.00 92.50 82 LEU A C 1
ATOM 647 O O . LEU A 1 82 ? 9.033 -3.770 -9.237 1.00 92.50 82 LEU A O 1
ATOM 651 N N . SER A 1 83 ? 8.862 -2.238 -7.600 1.00 90.62 83 SER A N 1
ATOM 652 C CA . SER A 1 83 ? 9.679 -1.229 -8.287 1.00 90.62 83 SER A CA 1
ATOM 653 C C . SER A 1 83 ? 11.133 -1.673 -8.495 1.00 90.62 83 SER A C 1
ATOM 655 O O . SER A 1 83 ? 11.757 -1.271 -9.480 1.00 90.62 83 SER A O 1
ATOM 657 N N . ALA A 1 84 ? 11.650 -2.541 -7.615 1.00 89.62 84 ALA A N 1
ATOM 658 C CA . ALA A 1 84 ? 12.983 -3.130 -7.715 1.00 89.62 84 ALA A CA 1
ATOM 659 C C . ALA A 1 84 ? 13.083 -4.229 -8.786 1.00 89.62 84 ALA A C 1
ATOM 661 O O . ALA A 1 84 ? 14.153 -4.418 -9.363 1.00 89.62 84 ALA A O 1
ATOM 662 N N . VAL A 1 85 ? 11.989 -4.946 -9.081 1.00 89.75 85 VAL A N 1
ATOM 663 C CA . VAL A 1 85 ? 12.004 -6.081 -10.025 1.00 89.75 85 VAL A CA 1
ATOM 664 C C . VAL A 1 85 ? 12.445 -5.647 -11.420 1.00 89.75 85 VAL A C 1
ATOM 666 O O . VAL A 1 85 ? 13.242 -6.339 -12.045 1.00 89.75 85 VAL A O 1
ATOM 669 N N . GLY A 1 86 ? 11.958 -4.503 -11.906 1.00 85.56 86 GLY A N 1
ATOM 670 C CA . GLY A 1 86 ? 12.254 -4.046 -13.264 1.00 85.56 86 GLY A CA 1
ATOM 671 C C . GLY A 1 86 ? 13.751 -3.833 -13.535 1.00 85.56 86 GLY A C 1
ATOM 672 O O . GLY A 1 86 ? 14.304 -4.496 -14.411 1.00 85.56 86 GLY A O 1
ATOM 673 N N . PRO A 1 87 ? 14.447 -2.985 -12.753 1.00 83.56 87 PRO A N 1
ATOM 674 C CA . PRO A 1 87 ? 15.896 -2.821 -12.873 1.00 83.56 87 PRO A CA 1
ATOM 675 C C . PRO A 1 87 ? 16.683 -4.130 -12.705 1.00 83.56 87 PRO A C 1
ATOM 677 O O . PRO A 1 87 ? 17.655 -4.352 -13.423 1.00 83.56 87 PRO A O 1
ATOM 680 N N . LEU A 1 88 ? 16.255 -5.020 -11.798 1.00 85.25 88 LEU A N 1
ATOM 681 C CA . LEU A 1 88 ? 16.890 -6.332 -11.618 1.00 85.25 88 LEU A CA 1
ATOM 682 C C . LEU A 1 88 ? 16.745 -7.225 -12.860 1.00 85.25 88 LEU A C 1
ATOM 684 O O . LEU A 1 88 ? 17.677 -7.951 -13.210 1.00 85.25 88 LEU A O 1
ATOM 688 N N . LEU A 1 89 ? 15.589 -7.187 -13.526 1.00 84.44 89 LEU A N 1
ATOM 689 C CA . LEU A 1 89 ? 15.358 -7.916 -14.773 1.00 84.44 89 LEU A CA 1
ATOM 690 C C . LEU A 1 89 ? 16.158 -7.319 -15.930 1.00 84.44 89 LEU A C 1
ATOM 692 O O . LEU A 1 89 ? 16.779 -8.077 -16.673 1.00 84.44 89 LEU A O 1
ATOM 696 N N . ASP A 1 90 ? 16.195 -5.991 -16.059 1.00 84.38 90 ASP A N 1
ATOM 697 C CA . ASP A 1 90 ? 16.993 -5.313 -17.089 1.00 84.38 90 ASP A CA 1
ATOM 698 C C . ASP A 1 90 ? 18.481 -5.653 -16.972 1.00 84.38 90 ASP A C 1
ATOM 700 O O . ASP A 1 90 ? 19.116 -5.955 -17.985 1.00 84.38 90 ASP A O 1
ATOM 704 N N . ALA A 1 91 ? 19.014 -5.670 -15.744 1.00 83.00 91 ALA A N 1
ATOM 705 C CA . ALA A 1 91 ? 20.400 -6.046 -15.478 1.00 83.00 91 ALA A CA 1
ATOM 706 C C . ALA A 1 91 ? 20.709 -7.487 -15.921 1.00 83.00 91 ALA A C 1
ATOM 708 O O . ALA A 1 91 ? 21.795 -7.758 -16.426 1.00 83.00 91 ALA A O 1
ATOM 709 N N . ARG A 1 92 ? 19.751 -8.416 -15.779 1.00 83.31 92 ARG A N 1
ATOM 710 C CA . ARG A 1 92 ? 19.939 -9.829 -16.154 1.00 83.31 92 ARG A CA 1
ATOM 711 C C . ARG A 1 92 ? 19.690 -10.129 -17.629 1.00 83.31 92 ARG A C 1
ATOM 713 O O . ARG A 1 92 ? 20.308 -11.045 -18.161 1.00 83.31 92 ARG A O 1
ATOM 720 N N . LEU A 1 93 ? 18.765 -9.419 -18.268 1.00 83.62 93 LEU A N 1
ATOM 721 C CA . LEU A 1 93 ? 18.332 -9.703 -19.641 1.00 83.62 93 LEU A CA 1
ATOM 722 C C . LEU A 1 93 ? 19.075 -8.874 -20.701 1.00 83.62 93 LEU A C 1
ATOM 724 O O . LEU A 1 93 ? 18.826 -9.061 -21.888 1.00 83.62 93 LEU A O 1
ATOM 728 N N . GLY A 1 94 ? 20.004 -8.001 -20.296 1.00 76.12 94 GLY A N 1
ATOM 729 C CA . GLY A 1 94 ? 20.815 -7.205 -21.225 1.00 76.12 94 GLY A CA 1
ATOM 730 C C . GLY A 1 94 ? 20.097 -5.968 -21.773 1.00 76.12 94 GLY A C 1
ATOM 731 O O . GLY A 1 94 ? 20.429 -5.495 -22.858 1.00 76.12 94 GLY A O 1
ATOM 732 N N . GLY A 1 95 ? 19.130 -5.434 -21.019 1.00 72.69 95 GLY A N 1
ATOM 733 C CA . GLY A 1 95 ? 18.326 -4.270 -21.393 1.00 72.69 95 GLY A CA 1
ATOM 734 C C . GLY A 1 95 ? 17.148 -4.579 -22.328 1.00 72.69 95 GLY A C 1
ATOM 735 O O . GLY A 1 95 ? 17.064 -5.627 -22.960 1.00 72.69 95 GLY A O 1
ATOM 736 N N . GLY A 1 96 ? 16.196 -3.641 -22.404 1.00 68.12 96 GLY A N 1
ATOM 737 C CA . GLY A 1 96 ? 15.061 -3.713 -23.335 1.00 68.12 96 GLY A CA 1
ATOM 738 C C . GLY A 1 96 ? 13.750 -4.255 -22.754 1.00 68.12 96 GLY A C 1
ATOM 739 O O . GLY A 1 96 ? 12.790 -4.430 -23.504 1.00 68.12 96 GLY A O 1
ATOM 740 N N . SER A 1 97 ? 13.631 -4.453 -21.437 1.00 77.94 97 SER A N 1
ATOM 741 C CA . SER A 1 97 ? 12.399 -4.978 -20.826 1.00 77.94 97 SER A CA 1
ATOM 742 C C . SER A 1 97 ? 11.301 -3.923 -20.604 1.00 77.94 97 SER A C 1
ATOM 744 O O . SER A 1 97 ? 10.439 -4.081 -19.742 1.00 77.94 97 SER A O 1
ATOM 746 N N . PHE A 1 98 ? 11.260 -2.852 -21.411 1.00 79.62 98 PHE A N 1
ATOM 747 C CA . PHE A 1 98 ? 10.284 -1.757 -21.271 1.00 79.62 98 PHE A CA 1
ATOM 748 C C . PHE A 1 98 ? 8.835 -2.261 -21.153 1.00 79.62 98 PHE A C 1
ATOM 750 O O . PHE A 1 98 ? 8.086 -1.796 -20.293 1.00 79.62 98 PHE A O 1
ATOM 757 N N . LEU A 1 99 ? 8.470 -3.265 -21.959 1.00 83.50 99 LEU A N 1
ATOM 758 C CA . LEU A 1 99 ? 7.137 -3.876 -21.950 1.00 83.50 99 LEU A CA 1
ATOM 759 C C . LEU A 1 99 ? 6.804 -4.620 -20.646 1.00 83.50 99 LEU A C 1
ATOM 761 O O . LEU A 1 99 ? 5.634 -4.692 -20.287 1.00 83.50 99 LEU A O 1
ATOM 765 N N . LEU A 1 100 ? 7.800 -5.146 -19.929 1.00 81.50 100 LEU A N 1
ATOM 766 C CA . LEU A 1 100 ? 7.622 -5.795 -18.623 1.00 81.50 100 LEU A CA 1
ATOM 767 C C . LEU A 1 100 ? 7.700 -4.781 -17.475 1.00 81.50 100 LEU A C 1
ATOM 769 O O . LEU A 1 100 ? 6.953 -4.869 -16.503 1.00 81.50 100 LEU A O 1
ATOM 773 N N . ASN A 1 101 ? 8.554 -3.770 -17.611 1.00 85.38 101 ASN A N 1
ATOM 774 C CA . ASN A 1 101 ? 8.746 -2.733 -16.606 1.00 85.38 101 ASN A CA 1
ATOM 775 C C . ASN A 1 101 ? 7.550 -1.794 -16.475 1.00 85.38 101 ASN A C 1
ATOM 777 O O . ASN A 1 101 ? 7.231 -1.369 -15.368 1.00 85.38 101 ASN A O 1
ATOM 781 N N . ALA A 1 102 ? 6.893 -1.453 -17.585 1.00 88.31 102 ALA A N 1
ATOM 782 C CA . ALA A 1 102 ? 5.740 -0.560 -17.580 1.00 88.31 102 ALA A CA 1
ATOM 783 C C . ALA A 1 102 ? 4.580 -1.072 -16.693 1.00 88.31 102 ALA A C 1
ATOM 785 O O . ALA A 1 102 ? 4.179 -0.331 -15.792 1.00 88.31 102 ALA A O 1
ATOM 786 N N . PRO A 1 103 ? 4.070 -2.313 -16.853 1.00 91.19 103 PRO A N 1
ATOM 787 C CA . PRO A 1 103 ? 3.004 -2.828 -15.994 1.00 91.19 103 PRO A CA 1
ATOM 788 C C . PRO A 1 103 ? 3.459 -3.042 -14.545 1.00 91.19 103 PRO A C 1
ATOM 790 O O . PRO A 1 103 ? 2.672 -2.794 -13.635 1.00 91.19 103 PRO A O 1
ATOM 793 N N . LEU A 1 104 ? 4.718 -3.436 -14.305 1.00 90.81 104 LEU A N 1
ATOM 794 C CA . LEU A 1 104 ? 5.258 -3.588 -12.946 1.00 90.81 104 LEU A CA 1
ATOM 795 C C . LEU A 1 104 ? 5.356 -2.248 -12.210 1.00 90.81 104 LEU A C 1
ATOM 797 O O . LEU A 1 104 ? 4.946 -2.150 -11.056 1.00 90.81 104 LEU A O 1
ATOM 801 N N . ASN A 1 105 ? 5.841 -1.203 -12.883 1.00 90.19 105 ASN A N 1
ATOM 802 C CA . ASN A 1 105 ? 5.878 0.145 -12.321 1.00 90.19 105 ASN A CA 1
ATOM 803 C C . ASN A 1 105 ? 4.471 0.684 -12.082 1.00 90.19 105 ASN A C 1
ATOM 805 O O . ASN A 1 105 ? 4.219 1.273 -11.036 1.00 90.19 105 ASN A O 1
ATOM 809 N N . TRP A 1 106 ? 3.556 0.486 -13.034 1.00 93.56 106 TRP A N 1
ATOM 810 C CA . TRP A 1 106 ? 2.169 0.908 -12.869 1.00 93.56 106 TRP A CA 1
ATOM 811 C C . TRP A 1 106 ? 1.521 0.222 -11.661 1.00 93.56 106 TRP A C 1
ATOM 813 O O . TRP A 1 106 ? 0.945 0.906 -10.817 1.00 93.56 106 TRP A O 1
ATOM 823 N N . LEU A 1 107 ? 1.692 -1.097 -11.519 1.00 94.25 107 LEU A N 1
ATOM 824 C CA . LEU A 1 107 ? 1.200 -1.853 -10.368 1.00 94.25 107 LEU A CA 1
ATOM 825 C C . LEU A 1 107 ? 1.843 -1.372 -9.059 1.00 94.25 107 LEU A C 1
ATOM 827 O O . LEU A 1 107 ? 1.144 -1.156 -8.072 1.00 94.25 107 LEU A O 1
ATOM 831 N N . SER A 1 108 ? 3.159 -1.152 -9.064 1.00 94.19 108 SER A N 1
ATOM 832 C CA . SER A 1 108 ? 3.911 -0.626 -7.924 1.00 94.19 108 SER A CA 1
ATOM 833 C C . SER A 1 108 ? 3.372 0.730 -7.458 1.00 94.19 108 SER A C 1
ATOM 835 O O . SER A 1 108 ? 3.037 0.895 -6.286 1.00 94.19 108 SER A O 1
ATOM 837 N N . ILE A 1 109 ? 3.223 1.684 -8.382 1.00 92.56 109 ILE A N 1
ATOM 838 C CA . ILE A 1 109 ? 2.694 3.024 -8.094 1.00 92.56 109 ILE A CA 1
ATOM 839 C C . ILE A 1 109 ? 1.238 2.929 -7.632 1.00 92.56 109 ILE A C 1
ATOM 841 O O . ILE A 1 109 ? 0.863 3.568 -6.648 1.00 92.56 109 ILE A O 1
ATOM 845 N N . SER A 1 110 ? 0.425 2.101 -8.293 1.00 93.06 110 SER A N 1
ATOM 846 C CA . SER A 1 110 ? -0.968 1.871 -7.908 1.00 93.06 110 SER A CA 1
ATOM 847 C C . SER A 1 110 ? -1.075 1.387 -6.461 1.00 93.06 110 SER A C 1
ATOM 849 O O . SER A 1 110 ? -1.905 1.917 -5.729 1.00 93.06 110 SER A O 1
ATOM 851 N N . ILE A 1 111 ? -0.227 0.448 -6.028 1.00 92.56 111 ILE A N 1
ATOM 852 C CA . ILE A 1 111 ? -0.180 -0.038 -4.639 1.00 92.56 111 ILE A CA 1
ATOM 853 C C . ILE A 1 111 ? 0.313 1.059 -3.686 1.00 92.56 111 ILE A C 1
ATOM 855 O O . ILE A 1 111 ? -0.307 1.297 -2.649 1.00 92.56 111 ILE A O 1
ATOM 859 N N . GLY A 1 112 ? 1.392 1.762 -4.044 1.00 89.81 112 GLY A N 1
ATOM 860 C CA . GLY A 1 112 ? 1.964 2.832 -3.221 1.00 89.81 112 GLY A CA 1
ATOM 861 C C . GLY A 1 112 ? 1.015 4.018 -3.000 1.00 89.81 112 GLY A C 1
ATOM 862 O O . GLY A 1 112 ? 1.101 4.694 -1.980 1.00 89.81 112 GLY A O 1
ATOM 863 N N . THR A 1 113 ? 0.059 4.235 -3.908 1.00 88.62 113 THR A N 1
ATOM 864 C CA . THR A 1 113 ? -0.945 5.311 -3.804 1.00 88.62 113 THR A CA 1
ATOM 865 C C . THR A 1 113 ? -1.963 5.075 -2.673 1.00 88.62 113 THR A C 1
ATOM 867 O O . THR A 1 113 ? -2.805 5.923 -2.392 1.00 88.62 113 THR A O 1
ATOM 870 N N . TYR A 1 114 ? -1.892 3.925 -1.999 1.00 84.19 114 TYR A N 1
ATOM 871 C CA . TYR A 1 114 ? -2.732 3.599 -0.853 1.00 84.19 114 TYR A CA 1
ATOM 872 C C . TYR A 1 114 ? -1.908 3.284 0.396 1.00 84.19 114 TYR A C 1
ATOM 874 O O . TYR A 1 114 ? -2.316 2.456 1.203 1.00 84.19 114 TYR A O 1
ATOM 882 N N . ILE A 1 115 ? -0.766 3.929 0.610 1.00 82.00 115 ILE A N 1
ATOM 883 C CA . ILE A 1 115 ? -0.037 3.756 1.876 1.00 82.00 115 ILE A CA 1
ATOM 884 C C . ILE A 1 115 ? -0.814 4.410 3.032 1.00 82.00 115 ILE A C 1
ATOM 886 O O . ILE A 1 115 ? -0.929 3.810 4.102 1.00 82.00 115 ILE A O 1
ATOM 890 N N . TRP A 1 116 ? -1.425 5.581 2.813 1.00 72.50 116 TRP A N 1
ATOM 891 C CA . TRP A 1 116 ? -2.112 6.353 3.855 1.00 72.50 116 TRP A CA 1
ATOM 892 C C . TRP A 1 116 ? -3.616 6.557 3.577 1.00 72.50 116 TRP A C 1
ATOM 894 O O . TRP A 1 116 ? -4.394 6.668 4.519 1.00 72.50 116 TRP A O 1
ATOM 904 N N . LEU A 1 117 ? -4.075 6.444 2.323 1.00 63.84 117 LEU A N 1
ATOM 905 C CA . LEU A 1 117 ? -5.406 6.856 1.824 1.00 63.84 117 LEU A CA 1
ATOM 906 C C . LEU A 1 117 ? -6.700 6.118 2.255 1.00 63.84 117 LEU A C 1
ATOM 908 O O . LEU A 1 117 ? -7.699 6.193 1.546 1.00 63.84 117 LEU A O 1
ATOM 912 N N . LEU A 1 118 ? -6.753 5.399 3.369 1.00 57.38 118 LEU A N 1
ATOM 913 C CA . LEU A 1 118 ? -8.025 4.819 3.826 1.00 57.38 118 LEU A CA 1
ATOM 914 C C . LEU A 1 118 ? -8.260 5.265 5.257 1.00 57.38 118 LEU A C 1
ATOM 916 O O . LEU A 1 118 ? -7.727 4.648 6.182 1.00 57.38 118 LEU A O 1
ATOM 920 N N . PRO A 1 119 ? -9.015 6.361 5.444 1.00 49.47 119 PRO A N 1
ATOM 921 C CA . PRO A 1 119 ? -9.562 6.703 6.737 1.00 49.47 119 PRO A CA 1
ATOM 922 C C . PRO A 1 119 ? -10.693 5.715 7.024 1.00 49.47 119 PRO A C 1
ATOM 924 O O . PRO A 1 119 ? -11.865 6.008 6.812 1.00 49.47 119 PRO A O 1
ATOM 927 N N . ASP A 1 120 ? -10.346 4.520 7.488 1.00 52.62 120 ASP A N 1
ATOM 928 C CA . ASP A 1 120 ? -11.323 3.725 8.214 1.00 52.62 120 ASP A CA 1
ATOM 929 C C . ASP A 1 120 ? -11.524 4.409 9.562 1.00 52.62 120 ASP A C 1
ATOM 931 O O . ASP A 1 120 ? -10.614 4.425 10.389 1.00 52.62 120 ASP A O 1
ATOM 935 N N . GLU A 1 121 ? -12.684 5.055 9.681 1.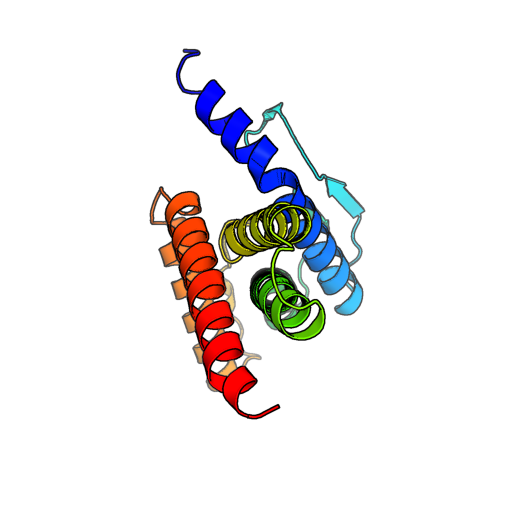00 50.28 121 GLU A N 1
ATOM 936 C CA . GLU A 1 121 ? -13.293 5.629 10.879 1.00 50.28 121 GLU A CA 1
ATOM 937 C C . GLU A 1 121 ? -12.312 6.026 11.986 1.00 50.28 121 GLU A C 1
ATOM 939 O O . GLU A 1 121 ? -11.862 5.191 12.764 1.00 50.28 121 GLU A O 1
ATOM 944 N N . HIS A 1 122 ? -12.031 7.334 12.059 1.00 53.16 122 HIS A N 1
ATOM 945 C CA . HIS A 1 122 ? -11.524 8.037 13.240 1.00 53.16 122 HIS A CA 1
ATOM 946 C C . HIS A 1 122 ? -10.613 7.175 14.113 1.00 53.16 122 HIS A C 1
ATOM 948 O O . HIS A 1 122 ? -11.061 6.665 15.137 1.00 53.16 122 HIS A O 1
ATOM 954 N N . PHE A 1 123 ? -9.333 7.048 13.743 1.00 59.31 123 PHE A N 1
ATOM 955 C CA . PHE A 1 123 ? -8.322 6.536 14.664 1.00 59.31 123 PHE A CA 1
ATOM 956 C C . PHE A 1 123 ? -8.495 7.275 16.001 1.00 59.31 123 PHE A C 1
ATOM 958 O O . PHE A 1 123 ? -8.301 8.499 16.045 1.00 59.31 123 PHE A O 1
ATOM 965 N N . PRO A 1 124 ? -8.976 6.607 17.066 1.00 58.59 124 PRO A N 1
ATOM 966 C CA . PRO A 1 124 ? -9.545 7.322 18.186 1.00 58.59 124 PRO A CA 1
ATOM 967 C C . PRO A 1 124 ? -8.387 7.845 19.023 1.00 58.59 124 PRO A C 1
ATOM 969 O O . PRO A 1 124 ? -7.896 7.195 19.942 1.00 58.59 124 PRO A O 1
ATOM 972 N N . ARG A 1 125 ? -7.945 9.069 18.712 1.00 63.28 125 ARG A N 1
ATOM 973 C CA . ARG A 1 125 ? -6.958 9.822 19.504 1.00 63.28 125 ARG A CA 1
ATOM 974 C C . ARG A 1 125 ? -7.339 9.855 20.986 1.00 63.28 125 ARG A C 1
ATOM 976 O O . ARG A 1 125 ? -6.460 9.935 21.839 1.00 63.28 125 ARG A O 1
ATOM 983 N N . GLN A 1 126 ? -8.641 9.808 21.273 1.00 58.72 126 GLN A N 1
ATOM 984 C CA . GLN A 1 126 ? -9.185 9.692 22.623 1.00 58.72 126 GLN A CA 1
ATOM 985 C C . GLN A 1 126 ? -8.927 8.307 23.236 1.00 58.72 126 GLN A C 1
ATOM 987 O O . GLN A 1 126 ? -8.421 8.250 24.351 1.00 58.72 126 GLN A O 1
ATOM 992 N N . ALA A 1 127 ? -9.100 7.208 22.493 1.00 63.03 127 ALA A N 1
ATOM 993 C CA . ALA A 1 127 ? -8.822 5.862 23.007 1.00 63.03 127 ALA A CA 1
ATOM 994 C C . ALA A 1 127 ? -7.359 5.687 23.452 1.00 63.03 127 ALA A C 1
ATOM 996 O O . ALA A 1 127 ? -7.103 5.061 24.473 1.00 63.03 127 ALA A O 1
ATOM 997 N N . ILE A 1 128 ? -6.391 6.298 22.755 1.00 65.81 128 ILE A N 1
ATOM 998 C CA . ILE A 1 128 ? -4.966 6.230 23.150 1.00 65.81 128 ILE A CA 1
ATOM 999 C C . ILE A 1 128 ? -4.698 6.931 24.484 1.00 65.81 128 ILE A C 1
ATOM 1001 O O . ILE A 1 128 ? -3.828 6.504 25.250 1.00 65.81 128 ILE A O 1
ATOM 1005 N N . LYS A 1 129 ? -5.408 8.031 24.754 1.00 62.00 129 LYS A N 1
ATOM 1006 C CA . LYS A 1 129 ? -5.271 8.758 26.020 1.00 62.00 129 LYS A CA 1
ATOM 1007 C C . LYS A 1 129 ? -5.891 7.981 27.176 1.00 62.00 129 LYS A C 1
ATOM 1009 O O . LYS A 1 129 ? -5.283 7.942 28.245 1.00 62.00 129 LYS A O 1
ATOM 1014 N N . ASP A 1 130 ? -7.039 7.360 26.931 1.00 65.38 130 ASP A N 1
ATOM 1015 C CA . ASP A 1 130 ? -7.865 6.750 27.974 1.00 65.38 130 ASP A CA 1
ATOM 1016 C C . ASP A 1 130 ? -7.437 5.315 28.323 1.00 65.38 130 ASP A C 1
ATOM 1018 O O . ASP A 1 130 ? -7.747 4.824 29.409 1.00 65.38 130 ASP A O 1
ATOM 1022 N N . ASP A 1 131 ? -6.660 4.654 27.462 1.00 70.88 131 ASP A N 1
ATOM 1023 C CA . ASP A 1 131 ? -6.151 3.314 27.739 1.00 70.88 131 ASP A CA 1
ATOM 1024 C C . ASP A 1 131 ? -4.989 3.345 28.752 1.00 70.88 131 ASP A C 1
ATOM 1026 O O . ASP A 1 131 ? -3.855 3.754 28.461 1.00 70.88 131 ASP A O 1
ATOM 1030 N N . GLN A 1 132 ? -5.278 2.916 29.981 1.00 72.69 132 GLN A N 1
ATOM 1031 C CA . GLN A 1 132 ? -4.293 2.800 31.060 1.00 72.69 132 GLN A CA 1
ATOM 1032 C C . GLN A 1 132 ? -3.380 1.574 30.926 1.00 72.69 132 GLN A C 1
ATOM 1034 O O . GLN A 1 132 ? -2.364 1.513 31.615 1.00 72.69 132 GLN A O 1
ATOM 1039 N N . SER A 1 133 ? -3.703 0.621 30.045 1.00 74.81 133 SER A N 1
ATOM 1040 C CA . SER A 1 133 ? -2.930 -0.615 29.878 1.00 74.81 133 SER A CA 1
ATOM 1041 C C . SER A 1 133 ? -1.680 -0.451 29.004 1.00 74.81 133 SER A C 1
ATOM 1043 O O . SER A 1 133 ? -0.760 -1.264 29.088 1.00 74.81 133 SER A O 1
ATOM 1045 N N . MET A 1 134 ? -1.607 0.613 28.196 1.00 74.00 134 MET A N 1
ATOM 1046 C CA . MET A 1 134 ? -0.465 0.865 27.314 1.00 74.00 134 MET A CA 1
ATOM 1047 C C . MET A 1 134 ? 0.718 1.520 28.031 1.00 74.00 134 MET A C 1
ATOM 1049 O O . MET A 1 134 ? 0.567 2.520 28.742 1.00 74.00 134 MET A O 1
ATOM 1053 N N . GLY A 1 135 ? 1.922 1.020 27.738 1.00 83.94 135 GLY A N 1
ATOM 1054 C CA . GLY A 1 135 ? 3.171 1.638 28.166 1.00 83.94 135 GLY A CA 1
ATOM 1055 C C . GLY A 1 135 ? 3.405 3.008 27.517 1.00 83.94 135 GLY A C 1
ATOM 1056 O O . GLY A 1 135 ? 2.792 3.375 26.513 1.00 83.94 135 GLY A O 1
ATOM 1057 N N . PHE A 1 136 ? 4.335 3.785 28.079 1.00 83.25 136 PHE A N 1
ATOM 1058 C CA . PHE A 1 136 ? 4.689 5.110 27.550 1.00 83.25 136 PHE A CA 1
ATOM 1059 C C . PHE A 1 136 ? 5.145 5.058 26.083 1.00 83.25 136 PHE A C 1
ATOM 1061 O O . PHE A 1 136 ? 4.754 5.900 25.273 1.00 83.25 136 PHE A O 1
ATOM 1068 N N . LEU A 1 137 ? 5.956 4.054 25.745 1.00 78.81 137 LEU A N 1
ATOM 1069 C CA . LEU A 1 137 ? 6.539 3.898 24.416 1.00 78.81 137 LEU A CA 1
ATOM 1070 C C . LEU A 1 137 ? 5.459 3.551 23.379 1.00 78.81 137 LEU A C 1
ATOM 1072 O O . LEU A 1 137 ? 5.411 4.173 22.319 1.00 78.81 137 LEU A O 1
ATOM 1076 N N . ASP A 1 138 ? 4.519 2.674 23.737 1.00 77.38 138 ASP A N 1
ATOM 1077 C CA . ASP A 1 138 ? 3.368 2.339 22.894 1.00 77.38 138 ASP A CA 1
ATOM 1078 C C . ASP A 1 138 ? 2.510 3.575 22.627 1.00 77.38 138 ASP A C 1
ATOM 1080 O O . ASP A 1 138 ? 2.197 3.868 21.476 1.00 77.38 138 ASP A O 1
ATOM 1084 N N . LYS A 1 139 ? 2.211 4.380 23.657 1.00 79.06 139 LYS A N 1
ATOM 1085 C CA . LYS A 1 139 ? 1.456 5.637 23.497 1.00 79.06 139 LYS A CA 1
ATOM 1086 C C . LYS A 1 139 ? 2.156 6.626 22.569 1.00 79.06 139 LYS A C 1
ATOM 1088 O O . LYS A 1 139 ? 1.490 7.268 21.754 1.00 79.06 139 LYS A O 1
ATOM 1093 N N . ALA A 1 140 ? 3.479 6.757 22.675 1.00 81.56 140 ALA A N 1
ATOM 1094 C CA . ALA A 1 140 ? 4.259 7.636 21.808 1.00 81.56 140 ALA A CA 1
ATOM 1095 C C . ALA A 1 140 ? 4.212 7.174 20.341 1.00 81.56 140 ALA A C 1
ATOM 1097 O O . ALA A 1 140 ? 3.951 7.990 19.455 1.00 81.56 140 ALA A O 1
ATOM 1098 N N . ILE A 1 141 ? 4.380 5.870 20.097 1.00 79.38 141 ILE A N 1
ATOM 1099 C CA . ILE A 1 141 ? 4.279 5.264 18.762 1.00 79.38 141 ILE A CA 1
ATOM 1100 C C . ILE A 1 141 ? 2.865 5.442 18.197 1.00 79.38 141 ILE A C 1
ATOM 1102 O O . ILE A 1 141 ? 2.707 5.950 17.086 1.00 79.38 141 ILE A O 1
ATOM 1106 N N . CYS A 1 142 ? 1.836 5.093 18.975 1.00 74.38 142 CYS A N 1
ATOM 1107 C CA . CYS A 1 142 ? 0.432 5.237 18.592 1.00 74.38 142 CYS A CA 1
ATOM 1108 C C . CYS A 1 142 ? 0.115 6.670 18.167 1.00 74.38 142 CYS A C 1
ATOM 1110 O O . CYS A 1 142 ? -0.533 6.903 17.147 1.00 74.38 142 CYS A O 1
ATOM 1112 N N . ARG A 1 143 ? 0.608 7.643 18.940 1.00 79.50 143 ARG A N 1
ATOM 1113 C CA . ARG A 1 143 ? 0.406 9.060 18.661 1.00 79.50 143 ARG A CA 1
ATOM 1114 C C . ARG A 1 143 ? 1.125 9.491 17.391 1.00 79.50 143 ARG A C 1
ATOM 1116 O O . ARG A 1 143 ? 0.499 10.140 16.565 1.00 79.50 143 ARG A O 1
ATOM 1123 N N . LEU A 1 144 ? 2.390 9.112 17.207 1.00 79.62 144 LEU A N 1
ATOM 1124 C CA . LEU A 1 144 ? 3.149 9.455 16.002 1.00 79.62 144 LEU A CA 1
ATOM 1125 C C . LEU A 1 144 ? 2.443 8.954 14.734 1.00 79.62 144 LEU A C 1
ATOM 1127 O O . LEU A 1 144 ? 2.214 9.734 13.813 1.00 79.62 144 LEU A O 1
ATOM 1131 N N . PHE A 1 145 ? 2.043 7.681 14.706 1.00 74.25 145 PHE A N 1
ATOM 1132 C CA . PHE A 1 145 ? 1.335 7.112 13.557 1.00 74.25 145 PHE A CA 1
ATOM 1133 C C . PHE A 1 145 ? -0.045 7.738 13.346 1.00 74.25 145 PHE A C 1
ATOM 1135 O O . PHE A 1 145 ? -0.404 8.032 12.207 1.00 74.25 145 PHE A O 1
ATOM 1142 N N . GLY A 1 146 ? -0.786 8.000 14.427 1.00 72.06 146 GLY A N 1
ATOM 1143 C CA . GLY A 1 146 ? -2.071 8.691 14.352 1.00 72.06 146 GLY A CA 1
ATOM 1144 C C . GLY A 1 146 ? -1.948 10.120 13.811 1.00 72.06 146 GLY A C 1
ATOM 1145 O O . GLY A 1 146 ? -2.810 10.559 13.056 1.00 72.06 146 GLY A O 1
ATOM 1146 N N . GLU A 1 147 ? -0.875 10.845 14.145 1.00 75.25 147 GLU A N 1
ATOM 1147 C CA . GLU A 1 147 ? -0.604 12.171 13.576 1.00 75.25 147 GLU A CA 1
ATOM 1148 C C . GLU A 1 147 ? -0.227 12.092 12.093 1.00 75.25 147 GLU A C 1
ATOM 1150 O O . GLU A 1 147 ? -0.740 12.879 11.304 1.00 75.25 147 GLU A O 1
ATOM 1155 N N . ILE A 1 148 ? 0.602 11.125 11.686 1.00 72.44 148 ILE A N 1
ATOM 1156 C CA . ILE A 1 148 ? 0.963 10.933 10.270 1.00 72.44 148 ILE A CA 1
ATOM 1157 C C . ILE A 1 148 ? -0.284 10.616 9.434 1.00 72.44 148 ILE A C 1
ATOM 1159 O O . ILE A 1 148 ? -0.507 11.245 8.398 1.00 72.44 148 ILE A O 1
ATOM 1163 N N . GLN A 1 149 ? -1.132 9.698 9.908 1.00 69.75 149 GLN A N 1
ATOM 1164 C CA . GLN A 1 149 ? -2.403 9.377 9.254 1.00 69.75 149 GLN A CA 1
ATOM 1165 C C . GLN A 1 149 ? -3.337 10.588 9.210 1.00 69.75 149 GLN A C 1
ATOM 1167 O O . GLN A 1 149 ? -3.934 10.865 8.170 1.00 69.75 149 GLN A O 1
ATOM 1172 N N . PHE A 1 150 ? -3.434 11.345 10.307 1.00 71.62 150 PHE A N 1
ATOM 1173 C CA . PHE A 1 150 ? -4.258 12.546 10.346 1.00 71.62 150 PHE A CA 1
ATOM 1174 C C . PHE A 1 150 ? -3.775 13.595 9.349 1.00 71.62 150 PHE A C 1
ATOM 1176 O O . PHE A 1 150 ? -4.588 14.091 8.580 1.00 71.62 150 PHE A O 1
ATOM 1183 N N . VAL A 1 151 ? -2.477 13.903 9.315 1.00 69.62 151 VAL A N 1
ATOM 1184 C CA . VAL A 1 151 ? -1.895 14.862 8.363 1.00 69.62 151 VAL A CA 1
ATOM 1185 C C . VAL A 1 151 ? -2.151 14.409 6.925 1.00 69.62 151 VAL A C 1
ATOM 1187 O O . VAL A 1 151 ? -2.613 15.213 6.117 1.00 69.62 151 VAL A O 1
ATOM 1190 N N . GLY A 1 152 ? -1.944 13.123 6.626 1.00 63.84 152 GLY A N 1
ATOM 1191 C CA . GLY A 1 152 ? -2.247 12.552 5.311 1.00 63.84 152 GLY A CA 1
ATOM 1192 C C . GLY A 1 152 ? -3.727 12.669 4.925 1.00 63.84 152 GLY A C 1
ATOM 1193 O O . GLY A 1 152 ? -4.036 12.955 3.772 1.00 63.84 152 GLY A O 1
ATOM 1194 N N . SER A 1 153 ? -4.641 12.515 5.889 1.00 63.41 153 SER A N 1
ATOM 1195 C CA . SER A 1 153 ? -6.091 12.639 5.668 1.00 63.41 153 SER A CA 1
ATOM 1196 C C . SER A 1 153 ? -6.609 14.087 5.635 1.00 63.41 153 SER A C 1
ATOM 1198 O O . SER A 1 153 ? -7.558 14.382 4.914 1.00 63.41 153 SER A O 1
ATOM 1200 N N . ALA A 1 154 ? -6.002 14.995 6.406 1.00 62.84 154 ALA A N 1
ATOM 1201 C CA . ALA A 1 154 ? -6.421 16.390 6.565 1.00 62.84 154 ALA A CA 1
ATOM 1202 C C . ALA A 1 154 ? -5.964 17.263 5.393 1.00 62.84 154 ALA A C 1
ATOM 1204 O O . ALA A 1 154 ? -6.617 18.248 5.038 1.00 62.84 154 ALA A O 1
ATOM 1205 N N . LEU A 1 155 ? -4.859 16.884 4.753 1.00 58.53 155 LEU A N 1
ATOM 1206 C CA . LEU A 1 155 ? -4.547 17.354 3.417 1.00 58.53 155 LEU A CA 1
ATOM 1207 C C . LEU A 1 155 ? -5.601 16.745 2.487 1.00 58.53 155 LEU A C 1
ATOM 1209 O O . LEU A 1 155 ? -5.477 15.604 2.064 1.00 58.53 155 LEU A O 1
ATOM 1213 N N . ASN A 1 156 ? -6.629 17.522 2.140 1.00 45.47 156 ASN A N 1
ATOM 1214 C CA . ASN A 1 156 ? -7.735 17.194 1.217 1.00 45.47 156 ASN A CA 1
ATOM 1215 C C . ASN A 1 156 ? -7.293 16.690 -0.189 1.00 45.47 156 ASN A C 1
ATOM 1217 O O . ASN A 1 156 ? -8.110 16.523 -1.089 1.00 45.47 156 ASN A O 1
ATOM 1221 N N . GLY A 1 157 ? -5.990 16.483 -0.394 1.00 55.16 157 GLY A N 1
ATOM 1222 C CA . GLY A 1 157 ? -5.349 15.822 -1.518 1.00 55.16 157 GLY A CA 1
ATOM 1223 C C . GLY A 1 157 ? -4.570 14.573 -1.100 1.00 55.16 157 GLY A C 1
ATOM 1224 O O . GLY A 1 157 ? -3.514 14.333 -1.679 1.00 55.16 157 GLY A O 1
ATOM 1225 N N . GLY A 1 158 ? -5.053 13.783 -0.132 1.00 65.75 158 GLY A N 1
ATOM 1226 C CA . GLY A 1 158 ? -4.381 12.554 0.311 1.00 65.75 158 GLY A CA 1
ATOM 1227 C C . GLY A 1 158 ? -3.934 11.673 -0.861 1.00 65.75 158 GLY A C 1
ATOM 1228 O O . GLY A 1 158 ? -2.861 11.087 -0.817 1.00 65.75 158 GLY A O 1
ATOM 1229 N N . PHE A 1 159 ? -4.711 11.641 -1.955 1.00 74.12 159 PHE A N 1
ATOM 1230 C CA . PHE A 1 159 ? -4.368 10.873 -3.153 1.00 74.12 159 PHE A CA 1
ATOM 1231 C C . PHE A 1 159 ? -3.082 11.388 -3.800 1.00 74.12 159 PHE A C 1
ATOM 1233 O O . PHE A 1 159 ? -2.229 10.606 -4.196 1.00 74.12 159 PHE A O 1
ATOM 1240 N N . ILE A 1 160 ? -2.933 12.712 -3.893 1.00 76.31 160 ILE A N 1
ATOM 1241 C CA . ILE A 1 160 ? -1.742 13.356 -4.451 1.00 76.31 160 ILE A CA 1
ATOM 1242 C C . ILE A 1 160 ? -0.547 13.110 -3.532 1.00 76.31 160 ILE A C 1
ATOM 1244 O O . ILE A 1 160 ? 0.532 12.807 -4.028 1.00 76.31 160 ILE A O 1
ATOM 1248 N N . PHE A 1 161 ? -0.728 13.213 -2.214 1.00 80.00 161 PHE A N 1
ATOM 1249 C CA . PHE A 1 161 ? 0.345 12.928 -1.262 1.00 80.00 161 PHE A CA 1
ATOM 1250 C C . PHE A 1 161 ? 0.823 11.476 -1.380 1.00 80.00 161 PHE A C 1
ATOM 1252 O O . PHE A 1 161 ? 2.015 11.244 -1.565 1.00 80.00 161 PHE A O 1
ATOM 1259 N N . ASP A 1 162 ? -0.098 10.514 -1.381 1.00 80.62 162 ASP A N 1
ATOM 1260 C CA . ASP A 1 162 ? 0.240 9.098 -1.517 1.00 80.62 162 ASP A CA 1
ATOM 1261 C C . ASP A 1 162 ? 0.839 8.777 -2.885 1.00 80.62 162 ASP A C 1
ATOM 1263 O O . ASP A 1 162 ? 1.790 8.005 -2.967 1.00 80.62 162 ASP A O 1
ATOM 1267 N N . LEU A 1 163 ? 0.345 9.404 -3.955 1.00 85.38 163 LEU A N 1
ATOM 1268 C CA . LEU A 1 163 ? 0.929 9.281 -5.286 1.00 85.38 163 LEU A CA 1
ATOM 1269 C C . LEU A 1 163 ? 2.367 9.816 -5.309 1.00 85.38 163 LEU A C 1
ATOM 1271 O O . LEU A 1 163 ? 3.253 9.156 -5.846 1.00 85.38 163 LEU A O 1
ATOM 1275 N N . LEU A 1 164 ? 2.625 10.982 -4.710 1.00 85.56 164 LEU A N 1
ATOM 1276 C CA . LEU A 1 164 ? 3.976 11.536 -4.594 1.00 85.56 164 LEU A CA 1
ATOM 1277 C C . LEU A 1 164 ? 4.875 10.620 -3.757 1.00 85.56 164 LEU A C 1
ATOM 1279 O O . LEU A 1 164 ? 5.998 10.342 -4.168 1.00 85.56 164 LEU A O 1
ATOM 1283 N N . CYS A 1 165 ? 4.380 10.087 -2.637 1.00 84.69 165 CYS A N 1
ATOM 1284 C CA . CYS A 1 165 ? 5.101 9.094 -1.845 1.00 84.69 165 CYS A CA 1
ATOM 1285 C C . CYS A 1 165 ? 5.417 7.838 -2.665 1.00 84.69 165 CYS A C 1
ATOM 1287 O O . CYS A 1 165 ? 6.556 7.376 -2.643 1.00 84.69 165 CYS A O 1
ATOM 1289 N N . ALA A 1 166 ? 4.454 7.314 -3.423 1.00 87.00 166 ALA A N 1
ATOM 1290 C CA . ALA A 1 166 ? 4.639 6.152 -4.285 1.00 87.00 166 ALA A CA 1
ATOM 1291 C C . ALA A 1 166 ? 5.699 6.408 -5.363 1.00 87.00 166 ALA A C 1
ATOM 1293 O O . ALA A 1 166 ? 6.579 5.574 -5.574 1.00 87.00 166 ALA A O 1
ATOM 1294 N N . LEU A 1 167 ? 5.648 7.575 -6.011 1.00 88.50 167 LEU A N 1
ATOM 1295 C CA . LEU A 1 167 ? 6.630 7.996 -7.009 1.00 88.50 167 LEU A CA 1
ATOM 1296 C C . LEU A 1 167 ? 8.028 8.131 -6.395 1.00 88.50 167 LEU A C 1
ATOM 1298 O O . LEU A 1 167 ? 8.987 7.615 -6.969 1.00 88.50 167 LEU A O 1
ATOM 1302 N N . CYS A 1 168 ? 8.143 8.748 -5.216 1.00 88.12 168 CYS A N 1
ATOM 1303 C CA . CYS A 1 168 ? 9.402 8.853 -4.479 1.00 88.12 168 CYS A CA 1
ATOM 1304 C C . CYS A 1 168 ? 9.956 7.473 -4.100 1.00 88.12 168 CYS A C 1
ATOM 1306 O O . CYS A 1 168 ? 11.134 7.217 -4.330 1.00 88.12 168 CYS A O 1
ATOM 1308 N N . LEU A 1 169 ? 9.123 6.567 -3.576 1.00 86.56 169 LEU A N 1
ATOM 1309 C CA . LEU A 1 169 ? 9.535 5.205 -3.217 1.00 86.56 169 LEU A CA 1
ATOM 1310 C C . LEU A 1 169 ? 9.990 4.410 -4.443 1.00 86.56 169 LEU A C 1
ATOM 1312 O O . LEU A 1 169 ? 11.036 3.763 -4.395 1.00 86.56 169 LEU A O 1
ATOM 1316 N N . CYS A 1 170 ? 9.250 4.489 -5.551 1.00 86.75 170 CYS A N 1
ATOM 1317 C CA . CYS A 1 170 ? 9.627 3.830 -6.800 1.00 86.75 170 CYS A CA 1
ATOM 1318 C C . CYS A 1 170 ? 10.937 4.396 -7.366 1.00 86.75 170 CYS A C 1
ATOM 1320 O O . CYS A 1 170 ? 11.799 3.630 -7.793 1.00 86.75 170 CYS A O 1
ATOM 1322 N N . GLY A 1 171 ? 11.097 5.723 -7.371 1.00 83.12 171 GLY A N 1
ATOM 1323 C CA . GLY A 1 171 ? 12.308 6.393 -7.849 1.00 83.12 171 GLY A CA 1
ATOM 1324 C C . GLY A 1 171 ? 13.531 6.041 -7.005 1.00 83.12 171 GLY A C 1
ATOM 1325 O O . GLY A 1 171 ? 14.521 5.546 -7.541 1.00 83.12 171 GLY A O 1
ATOM 1326 N N . PHE A 1 172 ? 13.420 6.201 -5.685 1.00 82.81 172 PHE A N 1
ATOM 1327 C CA . PHE A 1 172 ? 14.484 5.887 -4.732 1.00 82.81 172 PHE A CA 1
ATOM 1328 C C . PHE A 1 172 ? 14.898 4.416 -4.799 1.00 82.81 172 PHE A C 1
ATOM 1330 O O . PHE A 1 172 ? 16.084 4.107 -4.859 1.00 82.81 172 PHE A O 1
ATOM 1337 N N . THR A 1 173 ? 13.932 3.493 -4.843 1.00 80.25 173 THR A N 1
ATOM 1338 C CA . THR A 1 173 ? 14.243 2.058 -4.900 1.00 80.25 173 THR A CA 1
ATOM 1339 C C . THR A 1 173 ? 14.955 1.692 -6.198 1.00 80.25 173 THR A C 1
ATOM 1341 O O . THR A 1 173 ? 15.908 0.917 -6.178 1.00 80.25 173 THR A O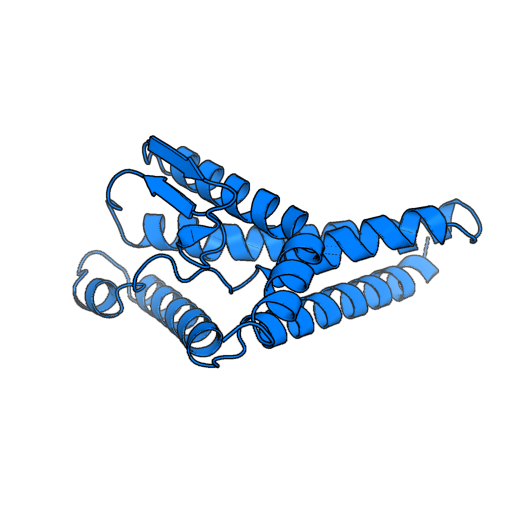 1
ATOM 1344 N N . ARG A 1 174 ? 14.545 2.273 -7.331 1.00 79.00 174 ARG A N 1
ATOM 1345 C CA . ARG A 1 174 ? 15.233 2.071 -8.612 1.00 79.00 174 ARG A CA 1
ATOM 1346 C C . ARG A 1 174 ? 16.665 2.583 -8.571 1.00 79.00 174 ARG A C 1
ATOM 1348 O O . ARG A 1 174 ? 17.561 1.868 -9.000 1.00 79.00 174 ARG A O 1
ATOM 1355 N N . GLU A 1 175 ? 16.886 3.780 -8.041 1.00 81.19 175 GLU A N 1
ATOM 1356 C CA . GLU A 1 175 ? 18.228 4.350 -7.900 1.00 81.19 175 GLU A CA 1
ATOM 1357 C C . GLU A 1 175 ? 19.109 3.503 -6.971 1.00 81.19 175 GLU A C 1
ATOM 1359 O O . GLU A 1 175 ? 20.264 3.224 -7.293 1.00 81.19 175 GLU A O 1
ATOM 1364 N N . LEU A 1 176 ? 18.544 3.001 -5.871 1.00 79.38 176 LEU A N 1
ATOM 1365 C CA . LEU A 1 176 ? 19.234 2.112 -4.937 1.00 79.38 176 LEU A CA 1
ATOM 1366 C C . LEU A 1 176 ? 19.613 0.774 -5.590 1.00 79.38 176 LEU A C 1
ATOM 1368 O O . LEU A 1 176 ? 20.735 0.305 -5.423 1.00 79.38 176 LEU A O 1
ATOM 1372 N N . VAL A 1 177 ? 18.721 0.173 -6.382 1.00 79.31 177 VAL A N 1
ATOM 1373 C CA . VAL A 1 177 ? 19.027 -1.061 -7.126 1.00 79.31 177 VAL A CA 1
ATOM 1374 C C . VAL A 1 177 ? 20.058 -0.806 -8.220 1.00 79.31 177 VAL A C 1
ATOM 1376 O O . VAL A 1 177 ? 20.983 -1.598 -8.376 1.00 79.31 177 VAL A O 1
ATOM 1379 N N . CYS A 1 178 ? 19.941 0.299 -8.958 1.00 77.31 178 CYS A N 1
ATOM 1380 C CA . CYS A 1 178 ? 20.912 0.665 -9.981 1.00 77.31 178 CYS A CA 1
ATOM 1381 C C . CYS A 1 178 ? 22.296 0.922 -9.376 1.00 77.31 178 CYS A C 1
ATOM 1383 O O . CYS A 1 178 ? 23.275 0.467 -9.940 1.00 77.31 178 CYS A O 1
ATOM 1385 N N . THR A 1 179 ? 22.402 1.598 -8.232 1.00 80.38 179 THR A N 1
ATOM 1386 C CA . THR A 1 179 ? 23.697 1.852 -7.572 1.00 80.38 179 THR A CA 1
ATOM 1387 C C . THR A 1 179 ? 24.288 0.592 -6.937 1.00 80.38 179 THR A C 1
ATOM 1389 O O . THR A 1 179 ? 25.491 0.364 -7.045 1.00 80.38 179 THR A O 1
ATOM 1392 N N . ALA A 1 180 ? 23.461 -0.272 -6.341 1.00 77.44 180 ALA A N 1
ATOM 1393 C CA . ALA A 1 180 ? 23.906 -1.554 -5.791 1.00 77.44 180 ALA A CA 1
ATOM 1394 C C . ALA A 1 180 ? 24.281 -2.581 -6.879 1.00 77.44 180 ALA A C 1
ATOM 1396 O O . ALA A 1 180 ? 25.161 -3.415 -6.672 1.00 77.44 180 ALA A O 1
ATOM 1397 N N . GLY A 1 181 ? 23.625 -2.521 -8.042 1.00 60.22 181 GLY A N 1
ATOM 1398 C CA . GLY A 1 181 ? 23.793 -3.452 -9.159 1.00 60.22 181 GLY A CA 1
ATOM 1399 C C . GLY A 1 181 ? 25.074 -3.275 -9.979 1.00 60.22 181 GLY A C 1
ATOM 1400 O O . GLY A 1 181 ? 25.350 -4.117 -10.820 1.00 60.22 181 GLY A O 1
ATOM 1401 N N . TRP A 1 182 ? 25.884 -2.240 -9.732 1.00 51.28 182 TRP A N 1
ATOM 1402 C CA . TRP A 1 182 ? 27.200 -2.071 -10.379 1.00 51.28 182 TRP A CA 1
ATOM 1403 C C . TRP A 1 182 ? 28.309 -2.942 -9.757 1.00 51.28 182 TRP A C 1
ATOM 1405 O O . TRP A 1 182 ? 29.472 -2.837 -10.146 1.00 51.28 182 TRP A O 1
ATOM 1415 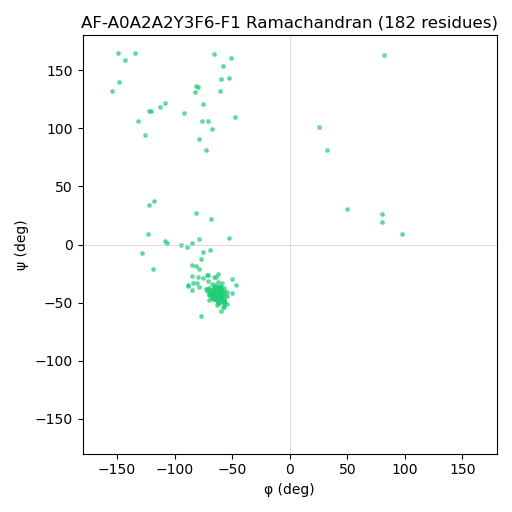N N . HIS A 1 183 ? 27.963 -3.807 -8.800 1.00 48.09 183 HIS A N 1
ATOM 1416 C CA . HIS A 1 183 ? 28.901 -4.702 -8.117 1.00 48.09 183 HIS A CA 1
ATOM 1417 C C . HIS A 1 183 ? 28.540 -6.200 -8.201 1.00 48.09 183 HIS A C 1
ATOM 1419 O O . HIS A 1 183 ? 29.186 -7.001 -7.525 1.00 48.09 183 HIS A O 1
ATOM 1425 N N . LEU A 1 184 ? 27.549 -6.588 -9.015 1.00 45.28 184 LEU A N 1
ATOM 1426 C CA . LEU A 1 184 ? 27.193 -7.987 -9.315 1.00 45.28 184 LEU A CA 1
ATOM 1427 C C . LEU A 1 184 ? 27.426 -8.292 -10.795 1.00 45.2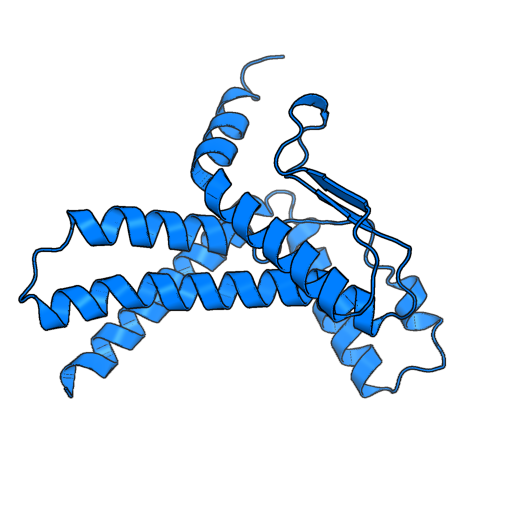8 184 LEU A C 1
ATOM 1429 O O . LEU A 1 184 ? 27.854 -9.432 -11.079 1.00 45.28 184 LEU A O 1
#

Radius of gyration: 18.4 Å; Cα contacts (8 Å, |Δi|>4): 211; chains: 1; bounding box: 52×31×54 Å

Nearest PDB structures (foldseek):
  8xks-assembly1_B  TM=2.834E-01  e=9.128E-01  Chlamydomonas reinhardtii
  4k0d-assembly1_B  TM=3.050E-01  e=4.166E+00  Anaeromyxobacter dehalogenans 2CP-C
  6e9o-assembly1_B  TM=3.242E-01  e=8.432E+00  Escherichia coli

Secondary structure (DSSP, 8-state):
--TTHHHHHHHHHHHHHHHHHHHHHHHHHHHHTT--EEEEEEEETTTTEEEEEEEPPPSSHHHHHHHHHHHHHHHHHHHHHHHHHHHHHHHHHTS--HHHHHHHHHHHHHHHTTSS----S---HHHHHH-TTS-HHHHHHHHHHHHHHHHHHHSTTHHHHHHHHHHHHHHHHHHHHHHHGGG-

Solvent-accessible surface area (backbone atoms only — not comparable to full-atom values): 9976 Å² total; per-residue (Å²): 144,66,81,77,53,60,63,50,54,51,52,48,66,70,28,40,71,12,51,49,52,36,48,51,41,24,52,49,40,31,48,75,70,70,39,57,71,79,45,80,42,72,72,43,84,91,73,83,44,81,39,50,70,43,55,60,82,74,90,47,68,69,54,47,46,43,26,58,53,44,21,13,52,51,25,42,52,49,14,34,55,39,26,35,47,41,62,57,47,28,71,72,67,76,54,83,50,59,82,62,32,50,60,37,42,49,51,14,38,20,20,13,31,42,37,62,65,68,86,71,71,73,79,53,70,61,56,61,71,70,45,82,85,61,52,74,66,54,48,52,52,52,48,54,53,52,48,52,47,45,53,43,61,68,42,90,50,29,59,57,53,19,38,50,50,16,51,49,43,35,50,52,34,36,51,52,48,58,65,60,56,80,79,116

pLDDT: mean 79.52, std 12.97, range [39.19, 95.44]

Sequence (184 aa):
MHLFTLPRLLIWALTFPGVMVRIHLKAWLCRLTGLTVTKVVLFQYEEDRPGYVEHDGYRNIPQQMLAQTGSGIACGLLCCALSAVGPLLDARLGGGSFLLNAPLNWLSISIGTYIWLLPDEHFPRQAIKDDQSMGFLDKAICRLFGEIQFVGSALNGGFIFDLLCALCLCGFTRELVCTAGWHL

Mean predicted aligned error: 8.04 Å

Foldseek 3Di:
DPPVVVVLVVLCVLLLLLLVQLQVLLVVLCVVLPWDWPDWFQDDPPPSAGTHTDTPDDPDLVSVCCSQQVSLVVLLVQLLVLLLVVLVVCLVVVHDVCVVNVVSNSSSLSNQLVSQPHPPDPSDLVRLVPDPPDDPVRSVVSVVVSVVSCVLVVPVPVSVVSSVRSVVSSVVSSVVSVVVSVVD